Protein AF-A0ABD1FAG0-F1 (afdb_monomer)

pLDDT: mean 89.97, std 13.42, range [35.91, 98.75]

Organism: Hypothenemus hampei (NCBI:txid57062)

Nearest PDB structures (foldseek):
  5hpl-assembly2_B  TM=6.079E-01  e=1.049E-04  Saccharomyces cerevisiae
  9eqh-assembly1_A  TM=5.923E-01  e=1.475E-04  Homo sapiens
  8ei5-assembly3_C  TM=6.014E-01  e=2.072E-04  Homo sapiens
  5tjq-assembly1_A  TM=6.002E-01  e=7.699E-04  Homo sapiens
  8p82-assembly1_B  TM=5.718E-01  e=1.171E-02  Homo sapiens

Radius of gyration: 25.27 Å; Cα contacts (8 Å, |Δi|>4): 262; chains: 1; bounding box: 63×49×71 Å

Secondary structure (DSSP, 8-state):
--------SSHHHHHHHHHHHHHHHTSTTEEEETTEEEE---HHHHHTTHHHHHHHHHHHHHHTT------B-HHHHHHHHHTTTT----GGG---HHHHHHHHHHHH--SHHHHHHHHHH-HHHHHTT------GGGHHHHHHHHHHIIIIITTHHHHHHHHHHHTGGGHHHHHHHSHHHHHHHHB----PPPHHHHHHT----PPPTT-THHHHHHHHHHHHHHHHHHHHHT-------

Sequence (241 aa):
MLSEGAVDSGGPTREMFTLLLKYLSNSMMFEGSNESKNITLYNEHLESRNYYEAGRIIALSLIHGGPSPQFFSKTLFNFLVNGVRGTKPHINEIVNPEIRNELDKIANTRNLAELQSIVTNSTFMAIARYTNVKNFEKKEAILEGAIKYYMIHRTMRALEQFREGLNIFQLVDKMKVFKEEFRQLMCYTNCKFTASQIYSMFKIKFSETGNNKRNVESKILSFWKDYLLDCEGNYTSNIRN

InterPro domains:
  IPR000569 HECT domain [PF00632] (26-204)
  IPR000569 HECT domain [PS50237] (1-106)
  IPR035983 HECT, E3 ligase catalytic domain [SSF56204] (3-207)

Foldseek 3Di:
DDDPPDPCPPVVVQVVLVVVLVCLLPDPQWDDDQQEIAGDDDPVCLVVLVLLVNLQSQQVCVVSVHAHNNRHHPQLLQCLQVNLVRGFDDLVRDPDVVLSVLLVQLVPDDDDVSNQVSLVPDPLNVVLVNHDDDDNVCSVVSSRSSRSCRRDVVCPSSSVSNSNSNCVVHNSVVCNVVVVVVCPRHGNDPDQDALVNVVVVDDDDADDPPDPVRVVSVVVVVVSSVVRNCVSVVDPPPPDD

Mean predicted aligned error: 8.55 Å

Solvent-accessible surface area (backbone atoms only — not comparable to full-atom values): 13726 Å² total; per-residue (Å²): 139,86,77,76,89,66,82,78,83,56,60,65,62,30,50,51,37,46,52,50,49,55,48,53,69,72,30,84,60,36,47,60,56,85,52,36,22,37,68,40,74,53,68,72,43,53,76,68,41,43,38,21,51,52,19,31,53,54,38,50,19,53,75,72,71,26,59,62,74,33,23,36,18,70,51,47,52,31,33,70,54,50,32,75,86,60,37,79,70,59,70,91,71,52,74,54,63,66,63,37,52,54,51,50,49,59,70,70,51,88,51,50,69,60,45,36,50,55,35,73,74,29,67,66,34,50,74,73,66,48,69,87,72,85,56,57,87,46,49,62,61,51,50,56,49,50,48,41,36,67,65,42,62,73,21,38,71,38,54,50,37,19,49,58,23,26,31,54,94,48,40,44,61,50,36,54,73,44,45,68,65,46,43,59,43,34,21,48,62,96,75,75,73,48,37,68,61,59,55,68,74,57,86,85,82,77,67,64,92,88,46,79,63,41,63,54,51,54,51,52,51,49,53,51,51,51,52,34,44,32,67,56,66,73,52,82,70,78,84,75,130

Structure (mmCIF, N/CA/C/O backbone):
data_AF-A0ABD1FAG0-F1
#
_entry.id   AF-A0ABD1FAG0-F1
#
loop_
_atom_site.group_PDB
_atom_site.id
_atom_site.type_symbol
_atom_site.label_atom_id
_atom_site.label_alt_id
_atom_site.label_comp_id
_atom_site.label_asym_id
_atom_site.label_entity_id
_atom_site.label_seq_id
_atom_site.pdbx_PDB_ins_code
_atom_site.Cartn_x
_atom_site.Cartn_y
_atom_site.Cartn_z
_atom_site.occupancy
_atom_site.B_iso_or_equiv
_atom_site.auth_seq_id
_atom_site.auth_comp_id
_atom_site.auth_asym_id
_atom_site.auth_atom_id
_atom_site.pdbx_PDB_model_num
ATOM 1 N N . MET A 1 1 ? -0.286 -21.367 30.949 1.00 37.72 1 MET A N 1
ATOM 2 C CA . MET A 1 1 ? -1.716 -21.002 30.997 1.00 37.72 1 MET A CA 1
ATOM 3 C C . MET A 1 1 ? -1.814 -19.602 31.569 1.00 37.72 1 MET A C 1
ATOM 5 O O . MET A 1 1 ? -1.460 -19.430 32.724 1.00 37.72 1 MET A O 1
ATOM 9 N N . LEU A 1 2 ? -2.246 -18.622 30.781 1.00 42.97 2 LEU A N 1
ATOM 10 C CA . LEU A 1 2 ? -2.721 -17.336 31.294 1.00 42.97 2 LEU A CA 1
ATOM 11 C C . LEU A 1 2 ? -4.044 -17.069 30.581 1.00 42.97 2 LEU A C 1
ATOM 13 O O . LEU A 1 2 ? -4.078 -16.538 29.479 1.00 42.97 2 LEU A O 1
ATOM 17 N N . SER A 1 3 ? -5.112 -17.588 31.178 1.00 44.81 3 SER A N 1
ATOM 18 C CA . SER A 1 3 ? -6.483 -17.247 30.823 1.00 44.81 3 SER A CA 1
ATOM 19 C C . SER A 1 3 ? -6.899 -16.172 31.813 1.00 44.81 3 SER A C 1
ATOM 21 O O . SER A 1 3 ? -7.234 -16.496 32.952 1.00 44.81 3 SER A O 1
ATOM 23 N N . GLU A 1 4 ? -6.844 -14.903 31.418 1.00 58.00 4 GLU A N 1
ATOM 24 C CA . GLU A 1 4 ? -7.615 -13.896 32.139 1.00 58.00 4 GLU A CA 1
ATOM 25 C C . GLU A 1 4 ? -9.089 -14.232 31.919 1.00 58.00 4 GLU A C 1
ATOM 27 O O . GLU A 1 4 ? -9.574 -14.269 30.790 1.00 58.00 4 GLU A O 1
ATOM 32 N N . GLY A 1 5 ? -9.789 -14.567 33.001 1.00 51.28 5 GLY A N 1
ATOM 33 C CA . GLY A 1 5 ? -11.224 -14.840 33.008 1.00 51.28 5 GLY A CA 1
ATOM 34 C C . GLY A 1 5 ? -12.046 -13.567 32.809 1.00 51.28 5 GLY A C 1
ATOM 35 O O . GLY A 1 5 ? -12.905 -13.260 33.629 1.00 51.28 5 GLY A O 1
ATOM 36 N N . ALA A 1 6 ? -11.762 -12.806 31.754 1.00 51.81 6 ALA A N 1
ATOM 37 C CA . ALA A 1 6 ? -12.575 -11.682 31.332 1.00 51.81 6 ALA A CA 1
ATOM 38 C C . ALA A 1 6 ? -13.634 -12.198 30.352 1.00 51.81 6 ALA A C 1
ATOM 40 O O . ALA A 1 6 ? -13.317 -12.701 29.276 1.00 51.81 6 ALA A O 1
ATOM 41 N N . VAL A 1 7 ? -14.909 -12.080 30.728 1.00 50.97 7 VAL A N 1
ATOM 42 C CA . VAL A 1 7 ? -16.022 -12.231 29.785 1.00 50.97 7 VAL A CA 1
ATOM 43 C C . VAL A 1 7 ? -15.862 -11.132 28.736 1.00 50.97 7 VAL A C 1
ATOM 45 O O . VAL A 1 7 ? -16.044 -9.951 29.041 1.00 50.97 7 VAL A O 1
ATOM 48 N N . ASP A 1 8 ? -15.456 -11.508 27.523 1.00 55.19 8 ASP A N 1
ATOM 49 C CA . ASP A 1 8 ? -15.193 -10.562 26.443 1.00 55.19 8 ASP A CA 1
ATOM 50 C C . ASP A 1 8 ? -16.485 -9.848 26.034 1.00 55.19 8 ASP A C 1
ATOM 52 O O . ASP A 1 8 ? -17.310 -10.359 25.282 1.00 55.19 8 ASP A O 1
ATOM 56 N N . SER A 1 9 ? -16.656 -8.639 26.561 1.00 58.84 9 SER A N 1
ATOM 57 C CA . SER A 1 9 ? -17.722 -7.714 26.169 1.00 58.84 9 SER A CA 1
ATOM 58 C C . SER A 1 9 ? -17.280 -6.801 25.009 1.00 58.84 9 SER A C 1
ATOM 60 O O . SER A 1 9 ? -17.884 -5.755 24.786 1.00 58.84 9 SER A O 1
ATOM 62 N N . GLY A 1 10 ? -16.200 -7.159 24.297 1.00 63.75 10 GLY A N 1
ATOM 63 C CA . GLY A 1 10 ? -15.638 -6.454 23.139 1.00 63.75 10 GLY A CA 1
ATOM 64 C C . GLY A 1 10 ? -14.383 -5.618 23.426 1.00 63.75 10 GLY A C 1
ATOM 65 O O . GLY A 1 10 ? -13.729 -5.163 22.489 1.00 63.75 10 GLY A O 1
ATOM 66 N N . GLY A 1 11 ? -14.020 -5.409 24.696 1.00 78.56 11 GLY A N 1
ATOM 67 C CA . GLY A 1 11 ? -12.843 -4.623 25.098 1.00 78.56 11 GLY A CA 1
ATOM 68 C C . GLY A 1 11 ? -11.510 -5.316 24.774 1.00 78.56 11 GLY A C 1
ATOM 69 O O . GLY A 1 11 ? -10.764 -4.806 23.935 1.00 78.56 11 GLY A O 1
ATOM 70 N N . PRO A 1 12 ? -11.228 -6.493 25.370 1.00 83.44 12 PRO A N 1
ATOM 71 C CA . PRO A 1 12 ? -9.986 -7.237 25.137 1.00 83.44 12 PRO A CA 1
ATOM 72 C C . PRO A 1 12 ? -9.736 -7.574 23.661 1.00 83.44 12 PRO A C 1
ATOM 74 O O . PRO A 1 12 ? -8.629 -7.386 23.155 1.00 83.44 12 PRO A O 1
ATOM 77 N N . THR A 1 13 ? -10.773 -7.999 22.931 1.00 85.94 13 THR A N 1
ATOM 78 C CA . THR A 1 13 ? -10.649 -8.322 21.500 1.00 85.94 13 THR A CA 1
ATOM 79 C C . THR A 1 13 ? -10.291 -7.092 20.665 1.00 85.94 13 THR A C 1
ATOM 81 O O . THR A 1 13 ? -9.427 -7.157 19.786 1.00 85.94 13 THR A O 1
ATOM 84 N N . ARG A 1 14 ? -10.893 -5.933 20.959 1.00 87.62 14 ARG A N 1
ATOM 85 C CA . ARG A 1 14 ? -10.576 -4.676 20.268 1.00 87.62 14 ARG A CA 1
ATOM 86 C C . ARG A 1 14 ? -9.155 -4.197 20.571 1.00 87.62 14 ARG A C 1
ATOM 88 O O . ARG A 1 14 ? -8.477 -3.717 19.659 1.00 87.62 14 ARG A O 1
ATOM 95 N N . GLU A 1 15 ? -8.693 -4.331 21.811 1.00 90.12 15 GLU A N 1
ATOM 96 C CA . GLU A 1 15 ? -7.318 -3.995 22.195 1.00 90.12 15 GLU A CA 1
ATOM 97 C C . GLU A 1 15 ? -6.300 -4.893 21.480 1.00 90.12 15 GLU A C 1
ATOM 99 O O . GLU A 1 15 ? -5.366 -4.384 20.856 1.00 90.12 15 GLU A O 1
ATOM 104 N N . MET A 1 16 ? -6.540 -6.209 21.452 1.00 93.38 16 MET A N 1
ATOM 105 C CA . MET A 1 16 ? -5.709 -7.164 20.715 1.00 93.38 16 MET A CA 1
ATOM 106 C C . MET A 1 16 ? -5.565 -6.763 19.240 1.00 93.38 16 MET A C 1
ATOM 108 O O . MET A 1 16 ? -4.446 -6.647 18.738 1.00 93.38 16 MET A O 1
ATOM 112 N N . PHE A 1 17 ? -6.673 -6.498 18.538 1.00 96.12 17 PHE A N 1
ATOM 113 C CA . PHE A 1 17 ? -6.609 -6.073 17.137 1.00 96.12 17 PHE A CA 1
ATOM 114 C C . PHE A 1 17 ? -5.920 -4.717 16.959 1.00 96.12 17 PHE A C 1
ATOM 116 O O . PHE A 1 17 ? -5.193 -4.529 15.986 1.00 96.12 17 PHE A O 1
ATOM 123 N N . THR A 1 18 ? -6.081 -3.790 17.904 1.00 94.06 18 THR A N 1
ATOM 124 C CA . THR A 1 18 ? -5.371 -2.500 17.880 1.00 94.06 18 THR A CA 1
ATOM 125 C C . THR A 1 18 ? -3.858 -2.706 17.910 1.00 94.06 18 THR A C 1
ATOM 127 O O . THR A 1 18 ? -3.134 -2.125 17.097 1.00 94.06 18 THR A O 1
ATOM 130 N N . LEU A 1 19 ? -3.375 -3.577 18.798 1.00 96.25 19 LEU A N 1
ATOM 131 C CA . LEU A 1 19 ? -1.956 -3.914 18.895 1.00 96.25 19 LEU A CA 1
ATOM 132 C C . LEU A 1 19 ? -1.461 -4.658 17.650 1.00 96.25 19 LEU A C 1
ATOM 134 O O . LEU A 1 19 ? -0.402 -4.316 17.123 1.00 96.25 19 LEU A O 1
ATOM 138 N N . LEU A 1 20 ? -2.238 -5.615 17.135 1.00 96.69 20 LEU A N 1
ATOM 139 C CA . LEU A 1 20 ? -1.891 -6.361 15.924 1.00 96.69 20 LEU A CA 1
ATOM 140 C C . LEU A 1 20 ? -1.792 -5.451 14.695 1.00 96.69 20 LEU A C 1
ATOM 142 O O . LEU A 1 20 ? -0.816 -5.537 13.955 1.00 96.69 20 LEU A O 1
ATOM 146 N N . LEU A 1 21 ? -2.749 -4.543 14.481 1.00 96.81 21 LEU A N 1
ATOM 147 C CA . LEU A 1 21 ? -2.693 -3.614 13.349 1.00 96.81 21 LEU A CA 1
ATOM 148 C C . LEU A 1 21 ? -1.530 -2.627 13.471 1.00 96.81 21 LEU A C 1
ATOM 150 O O . LEU A 1 21 ? -0.886 -2.323 12.466 1.00 96.81 21 LEU A O 1
ATOM 154 N N . LYS A 1 22 ? -1.212 -2.176 14.691 1.00 95.94 22 LYS A N 1
ATOM 155 C CA . LYS A 1 22 ? -0.018 -1.363 14.951 1.00 95.94 22 LYS A CA 1
ATOM 156 C C . LYS A 1 22 ? 1.270 -2.143 14.679 1.00 95.94 22 LYS A C 1
ATOM 158 O O . LYS A 1 22 ? 2.214 -1.577 14.137 1.00 95.94 22 LYS A O 1
ATOM 163 N N . TYR A 1 23 ? 1.327 -3.422 15.036 1.00 96.75 23 TYR A N 1
ATOM 164 C CA . TYR A 1 23 ? 2.469 -4.275 14.715 1.00 96.75 23 TYR A CA 1
ATOM 165 C C . TYR A 1 23 ? 2.614 -4.452 13.197 1.00 96.75 23 TYR A C 1
ATOM 167 O O . TYR A 1 23 ? 3.688 -4.208 12.651 1.00 96.75 23 TYR A O 1
ATOM 175 N N . LEU A 1 24 ? 1.523 -4.790 12.501 1.00 97.19 24 LEU A N 1
ATOM 176 C CA . LEU A 1 24 ? 1.522 -4.977 11.050 1.00 97.19 24 LEU A CA 1
ATOM 177 C C . LEU A 1 24 ? 1.962 -3.711 10.309 1.00 97.19 24 LEU A C 1
ATOM 179 O O . LEU A 1 24 ? 2.820 -3.801 9.433 1.00 97.19 24 LEU A O 1
ATOM 183 N N . SER A 1 25 ? 1.441 -2.537 10.679 1.00 96.31 25 SER A N 1
ATOM 184 C CA . SER A 1 25 ? 1.771 -1.271 10.006 1.00 96.31 25 SER A CA 1
ATOM 185 C C . SER A 1 25 ? 3.244 -0.864 10.140 1.00 96.31 25 SER A C 1
ATOM 187 O O . SER A 1 25 ? 3.756 -0.135 9.287 1.00 96.31 25 SER A O 1
ATOM 189 N N . ASN A 1 26 ? 3.928 -1.352 11.179 1.00 96.38 26 ASN A N 1
ATOM 190 C CA . ASN A 1 26 ? 5.353 -1.123 11.431 1.00 96.38 26 ASN A CA 1
ATOM 191 C C . ASN A 1 26 ? 6.244 -2.308 11.018 1.00 96.38 26 ASN A C 1
ATOM 193 O O . ASN A 1 26 ? 7.458 -2.252 11.203 1.00 96.38 26 ASN A O 1
ATOM 197 N N . SER A 1 27 ? 5.663 -3.383 10.483 1.00 96.56 27 SER A N 1
ATOM 198 C CA . SER A 1 27 ? 6.415 -4.552 10.026 1.00 96.56 27 SER A CA 1
ATOM 199 C C . SER A 1 27 ? 7.107 -4.299 8.684 1.00 96.56 27 SER A C 1
ATOM 201 O O . SER A 1 27 ? 6.695 -3.442 7.903 1.00 96.56 27 SER A O 1
ATOM 203 N N . MET A 1 28 ? 8.109 -5.124 8.367 1.00 96.00 28 MET A N 1
ATOM 204 C CA . MET A 1 28 ? 8.824 -5.066 7.086 1.00 96.00 28 MET A CA 1
ATOM 205 C C . MET A 1 28 ? 7.927 -5.371 5.876 1.00 96.00 28 MET A C 1
ATOM 207 O O . MET A 1 28 ? 8.280 -5.014 4.758 1.00 96.00 28 MET A O 1
ATOM 211 N N . MET A 1 29 ? 6.750 -5.981 6.069 1.00 97.69 29 MET A N 1
ATOM 212 C CA . MET A 1 29 ? 5.801 -6.295 4.987 1.00 97.69 29 MET A CA 1
ATOM 213 C C . MET A 1 29 ? 5.194 -5.052 4.317 1.00 97.69 29 MET A C 1
ATOM 215 O O . MET A 1 29 ? 4.611 -5.171 3.236 1.00 97.69 29 MET A O 1
ATOM 219 N N . PHE A 1 30 ? 5.319 -3.877 4.942 1.00 97.50 30 PHE A N 1
ATOM 220 C CA . PHE A 1 30 ? 4.764 -2.623 4.448 1.00 97.50 30 PHE A CA 1
ATOM 221 C C . PHE A 1 30 ? 5.826 -1.517 4.388 1.00 97.50 30 PHE A C 1
ATOM 223 O O . PHE A 1 30 ? 6.593 -1.325 5.327 1.00 97.50 30 PHE A O 1
ATOM 230 N N . GLU A 1 31 ? 5.825 -0.729 3.312 1.00 96.00 31 GLU A N 1
ATOM 231 C CA . GLU A 1 31 ? 6.670 0.466 3.158 1.00 96.00 31 GLU A CA 1
ATOM 232 C C . GLU A 1 31 ? 5.831 1.701 2.841 1.00 96.00 31 GLU A C 1
ATOM 234 O O . GLU A 1 31 ? 4.790 1.606 2.196 1.00 96.00 31 GLU A O 1
ATOM 239 N N . GLY A 1 32 ? 6.301 2.871 3.269 1.00 95.69 32 GLY A N 1
ATOM 240 C CA . GLY A 1 32 ? 5.635 4.155 3.054 1.00 95.69 32 GLY A CA 1
ATOM 241 C C . GLY A 1 32 ? 5.429 4.921 4.354 1.00 95.69 32 GLY A C 1
ATOM 242 O O . GLY A 1 32 ? 5.803 4.455 5.438 1.00 95.69 32 GLY A O 1
ATOM 243 N N . SER A 1 33 ? 4.829 6.107 4.244 1.00 94.75 33 SER A N 1
ATOM 244 C CA . SER A 1 33 ? 4.494 6.928 5.409 1.00 94.75 33 SER A CA 1
ATOM 245 C C . SER A 1 33 ? 3.453 6.231 6.289 1.00 94.75 33 SER A C 1
ATOM 247 O O . SER A 1 33 ? 2.792 5.286 5.864 1.00 94.75 33 SER A O 1
ATOM 249 N N . ASN A 1 34 ? 3.265 6.707 7.520 1.00 92.38 34 ASN A N 1
ATOM 250 C CA . ASN A 1 34 ? 2.262 6.145 8.435 1.00 92.38 34 ASN A CA 1
ATOM 251 C C . ASN A 1 34 ? 0.826 6.213 7.888 1.00 92.38 34 ASN A C 1
ATOM 253 O O . ASN A 1 34 ? -0.022 5.435 8.305 1.00 92.38 34 ASN A O 1
ATOM 257 N N . GLU A 1 35 ? 0.582 7.106 6.933 1.00 94.19 35 GLU A N 1
ATOM 258 C CA . GLU A 1 35 ? -0.730 7.380 6.345 1.00 94.19 35 GLU A CA 1
ATOM 259 C C . GLU A 1 35 ? -0.918 6.716 4.970 1.00 94.19 35 GLU A C 1
ATOM 261 O O . GLU A 1 35 ? -2.016 6.699 4.417 1.00 94.19 35 GLU A O 1
ATOM 266 N N . SER A 1 36 ? 0.154 6.192 4.369 1.00 95.94 36 SER A N 1
ATOM 267 C CA . SER A 1 36 ? 0.110 5.649 3.014 1.00 95.94 36 SER A CA 1
ATOM 268 C C . SER A 1 36 ? 1.211 4.616 2.806 1.00 95.94 36 SER A C 1
ATOM 270 O O . SER A 1 36 ? 2.324 4.951 2.390 1.00 95.94 36 SER A O 1
ATOM 272 N N . LYS A 1 37 ? 0.871 3.347 3.044 1.00 97.69 37 LYS A N 1
ATOM 273 C CA . LYS A 1 37 ? 1.767 2.202 2.883 1.00 97.69 37 LYS A CA 1
ATOM 274 C C . LYS A 1 37 ? 1.353 1.269 1.750 1.00 97.69 37 LYS A C 1
ATOM 276 O O . LYS A 1 37 ? 0.169 1.006 1.529 1.00 97.69 37 LYS A O 1
ATOM 281 N N . ASN A 1 38 ? 2.355 0.741 1.061 1.00 97.56 38 ASN A N 1
ATOM 282 C CA . ASN A 1 38 ? 2.256 -0.317 0.064 1.00 97.56 38 ASN A CA 1
ATOM 283 C C . ASN A 1 38 ? 2.867 -1.614 0.608 1.00 97.56 38 ASN A C 1
ATOM 285 O O . ASN A 1 38 ? 3.646 -1.585 1.558 1.00 97.56 38 ASN A O 1
ATOM 289 N N . ILE A 1 39 ? 2.525 -2.744 -0.010 1.00 97.69 39 ILE A N 1
ATOM 290 C CA . ILE A 1 39 ? 3.167 -4.030 0.279 1.00 97.69 39 ILE A CA 1
ATOM 291 C C . ILE A 1 39 ? 4.556 -4.069 -0.356 1.00 97.69 39 ILE A C 1
ATOM 293 O O . ILE A 1 39 ? 4.721 -3.743 -1.532 1.00 97.69 39 ILE A O 1
ATOM 297 N N . THR A 1 40 ? 5.535 -4.511 0.424 1.00 96.12 40 THR A N 1
ATOM 298 C CA . THR A 1 40 ? 6.898 -4.818 -0.022 1.00 96.12 40 THR A CA 1
ATOM 299 C C . THR A 1 40 ? 7.044 -6.305 -0.315 1.00 96.12 40 THR A C 1
ATOM 301 O O . THR A 1 40 ? 6.182 -7.109 0.034 1.00 96.12 40 THR A O 1
ATOM 304 N N . LEU A 1 41 ? 8.168 -6.695 -0.916 1.00 96.00 41 LEU A N 1
ATOM 305 C CA . LEU A 1 41 ? 8.550 -8.098 -1.032 1.00 96.00 41 LEU A CA 1
ATOM 306 C C . LEU A 1 41 ? 9.729 -8.404 -0.103 1.00 96.00 41 LEU A C 1
ATOM 308 O O . LEU A 1 41 ? 10.839 -7.938 -0.344 1.00 96.00 41 LEU A O 1
ATOM 312 N N . TYR A 1 42 ? 9.482 -9.248 0.895 1.00 96.12 42 TYR A N 1
ATOM 313 C CA . TYR A 1 42 ? 10.488 -9.887 1.734 1.00 96.12 42 TYR A CA 1
ATOM 314 C C . TYR A 1 42 ? 10.306 -11.400 1.642 1.00 96.12 42 TYR A C 1
ATOM 316 O O . TYR A 1 42 ? 9.246 -11.926 1.983 1.00 96.12 42 TYR A O 1
ATOM 324 N N . ASN A 1 43 ? 11.344 -12.099 1.181 1.00 95.69 43 ASN A N 1
ATOM 325 C CA . ASN A 1 43 ? 11.262 -13.534 0.901 1.00 95.69 43 ASN A CA 1
ATOM 326 C C . ASN A 1 43 ? 10.926 -14.355 2.152 1.00 95.69 43 ASN A C 1
ATOM 328 O O . ASN A 1 43 ? 10.076 -15.232 2.082 1.00 95.69 43 ASN A O 1
ATOM 332 N N . GLU A 1 44 ? 11.508 -14.028 3.308 1.00 97.19 44 GLU A N 1
ATOM 333 C CA . GLU A 1 44 ? 11.219 -14.723 4.570 1.00 97.19 44 GLU A CA 1
ATOM 334 C C . GLU A 1 44 ? 9.726 -14.663 4.942 1.00 97.19 44 GLU A C 1
ATOM 336 O O . GLU A 1 44 ? 9.116 -15.676 5.296 1.00 97.19 44 GLU A O 1
ATOM 341 N N . HIS A 1 45 ? 9.105 -13.486 4.794 1.00 97.81 45 HIS A N 1
ATOM 342 C CA . HIS A 1 45 ? 7.673 -13.311 5.029 1.00 97.81 45 HIS A CA 1
ATOM 343 C C . HIS A 1 45 ? 6.817 -14.011 3.967 1.00 97.81 45 HIS A C 1
ATOM 345 O O . HIS A 1 45 ? 5.748 -14.520 4.302 1.00 97.81 45 HIS A O 1
ATOM 351 N N . LEU A 1 46 ? 7.277 -14.067 2.713 1.00 97.69 46 LEU A N 1
ATOM 352 C CA . LEU A 1 46 ? 6.570 -14.756 1.635 1.00 97.69 46 LEU A CA 1
ATOM 353 C C . LEU A 1 46 ? 6.525 -16.274 1.863 1.00 97.69 46 LEU A C 1
ATOM 355 O O . LEU A 1 46 ? 5.445 -16.865 1.784 1.00 97.69 46 LEU A O 1
ATOM 359 N N . GLU A 1 47 ? 7.675 -16.879 2.173 1.00 97.62 47 GLU A N 1
ATOM 360 C CA . GLU A 1 47 ? 7.806 -18.321 2.430 1.00 97.62 47 GLU A CA 1
ATOM 361 C C . GLU A 1 47 ? 7.019 -18.742 3.675 1.00 97.62 47 GLU A C 1
ATOM 363 O O . GLU A 1 47 ? 6.299 -19.737 3.660 1.00 97.62 47 GLU A O 1
ATOM 368 N N . SER A 1 48 ? 7.055 -17.920 4.727 1.00 97.81 48 SER A N 1
ATOM 369 C CA . SER A 1 48 ? 6.314 -18.176 5.971 1.00 97.81 48 SER A CA 1
ATOM 370 C C . SER A 1 48 ? 4.813 -17.867 5.874 1.00 97.81 48 SER A C 1
ATOM 372 O O . SER A 1 48 ? 4.103 -17.938 6.872 1.00 97.81 48 SER A O 1
ATOM 374 N N . ARG A 1 49 ? 4.313 -17.479 4.693 1.00 98.12 49 ARG A N 1
ATOM 375 C CA . ARG A 1 49 ? 2.930 -17.028 4.462 1.00 98.12 49 ARG A CA 1
ATOM 376 C C . ARG A 1 49 ? 2.469 -15.868 5.356 1.00 98.12 49 ARG A C 1
ATOM 378 O O . ARG A 1 49 ? 1.273 -15.686 5.585 1.00 98.12 49 ARG A O 1
ATOM 385 N N . ASN A 1 50 ? 3.390 -15.022 5.804 1.00 98.50 50 ASN A N 1
ATOM 386 C CA . ASN A 1 50 ? 3.080 -13.910 6.700 1.00 98.50 50 ASN A CA 1
ATOM 387 C C . ASN A 1 50 ? 2.184 -12.849 6.041 1.00 98.50 50 ASN A C 1
ATOM 389 O O . ASN A 1 50 ? 1.368 -12.239 6.728 1.00 98.50 50 ASN A O 1
ATOM 393 N N . TYR A 1 51 ? 2.251 -12.664 4.715 1.00 98.75 51 TYR A N 1
ATOM 394 C CA . TYR A 1 51 ? 1.328 -11.754 4.026 1.00 98.75 51 TYR A CA 1
ATOM 395 C C . TYR A 1 51 ? -0.117 -12.262 4.085 1.00 98.75 51 TYR A C 1
ATOM 397 O O . TYR A 1 51 ? -1.041 -11.470 4.260 1.00 98.75 51 TYR A O 1
ATOM 405 N N . TYR A 1 52 ? -0.317 -13.580 3.998 1.00 98.75 52 TYR A N 1
ATOM 406 C CA . TYR A 1 52 ? -1.636 -14.199 4.131 1.00 98.75 52 TYR A CA 1
ATOM 407 C C . TYR A 1 52 ? -2.184 -13.972 5.540 1.00 98.75 52 TYR A C 1
ATOM 409 O O . TYR A 1 52 ? -3.312 -13.508 5.694 1.00 98.75 52 TYR A O 1
ATOM 417 N N . GLU A 1 53 ? -1.367 -14.190 6.570 1.00 98.56 53 GLU A N 1
ATOM 418 C CA . GLU A 1 53 ? -1.780 -13.919 7.950 1.00 98.56 53 GLU A CA 1
ATOM 419 C C . GLU A 1 53 ? -2.054 -12.430 8.201 1.00 98.56 53 GLU A C 1
ATOM 421 O O . GLU A 1 53 ? -3.051 -12.092 8.836 1.00 98.56 53 GLU A O 1
ATOM 426 N N . ALA A 1 54 ? -1.261 -11.521 7.626 1.00 98.50 54 ALA A N 1
ATOM 427 C CA . ALA A 1 54 ? -1.529 -10.086 7.702 1.00 98.50 54 ALA A CA 1
ATOM 428 C C . ALA A 1 54 ? -2.895 -9.723 7.093 1.00 98.50 54 ALA A C 1
ATOM 430 O O . ALA A 1 54 ? -3.671 -8.989 7.708 1.00 98.50 54 ALA A O 1
ATOM 431 N N . GLY A 1 55 ? -3.217 -10.271 5.915 1.00 98.50 55 GLY A N 1
ATOM 432 C CA . GLY A 1 55 ? -4.528 -10.098 5.288 1.00 98.50 55 GLY A CA 1
ATOM 433 C C . GLY A 1 55 ? -5.661 -10.641 6.164 1.00 98.50 55 GLY A C 1
ATOM 434 O O . GLY A 1 55 ? -6.662 -9.953 6.378 1.00 98.50 55 GLY A O 1
ATOM 435 N N . ARG A 1 56 ? -5.477 -11.836 6.741 1.00 98.44 56 ARG A N 1
ATOM 436 C CA . ARG A 1 56 ? -6.460 -12.472 7.631 1.00 98.44 56 ARG A CA 1
ATOM 437 C C . ARG A 1 56 ? -6.714 -11.676 8.897 1.00 98.44 56 ARG A C 1
ATOM 439 O O . ARG A 1 56 ? -7.870 -11.487 9.258 1.00 98.44 56 ARG A O 1
ATOM 446 N N . ILE A 1 57 ? -5.662 -11.202 9.560 1.00 98.19 57 ILE A N 1
ATOM 447 C CA . ILE A 1 57 ? -5.767 -10.388 10.778 1.00 98.19 57 ILE A CA 1
ATOM 448 C C . ILE A 1 57 ? -6.577 -9.121 10.496 1.00 98.19 57 ILE A C 1
ATOM 450 O O . ILE A 1 57 ? -7.476 -8.784 11.266 1.00 98.19 57 ILE A O 1
ATOM 454 N N . ILE A 1 58 ? -6.304 -8.445 9.375 1.00 98.19 58 ILE A N 1
ATOM 455 C CA . ILE A 1 58 ? -7.039 -7.238 8.975 1.00 98.19 58 ILE A CA 1
ATOM 456 C C . ILE A 1 58 ? -8.513 -7.562 8.722 1.00 98.19 58 ILE A C 1
ATOM 458 O O . ILE A 1 58 ? -9.389 -6.848 9.208 1.00 98.19 58 ILE A O 1
ATOM 462 N N . ALA A 1 59 ? -8.803 -8.652 8.013 1.00 98.00 59 ALA A N 1
ATOM 463 C CA . ALA A 1 59 ? -10.176 -9.059 7.753 1.00 98.00 59 ALA A CA 1
ATOM 464 C C . ALA A 1 59 ? -10.937 -9.450 9.033 1.00 98.00 59 ALA A C 1
ATOM 466 O O . ALA A 1 59 ? -12.074 -9.016 9.220 1.00 98.00 59 ALA A O 1
ATOM 467 N N . LEU A 1 60 ? -10.308 -10.207 9.938 1.00 97.31 60 LEU A N 1
ATOM 468 C CA . LEU A 1 60 ? -10.883 -10.565 11.237 1.00 97.31 60 LEU A CA 1
ATOM 469 C C . LEU A 1 60 ? -11.162 -9.323 12.083 1.00 97.31 60 LEU A C 1
ATOM 471 O O . LEU A 1 60 ? -12.256 -9.212 12.632 1.00 97.31 60 LEU A O 1
ATOM 475 N N . SER A 1 61 ? -10.226 -8.369 12.126 1.00 96.75 61 SER A N 1
ATOM 476 C CA . SER A 1 61 ? -10.428 -7.102 12.835 1.00 96.75 61 SER A CA 1
ATOM 477 C C . SER A 1 61 ? -11.705 -6.411 12.362 1.00 96.75 61 SER A C 1
ATOM 479 O O . SER A 1 61 ? -12.554 -6.053 13.171 1.00 96.75 61 SER A O 1
ATOM 481 N N . LEU A 1 62 ? -11.906 -6.301 11.047 1.00 95.00 62 LEU A N 1
ATOM 482 C CA . LEU A 1 62 ? -13.087 -5.642 10.489 1.00 95.00 62 LEU A CA 1
ATOM 483 C C . LEU A 1 62 ? -14.391 -6.396 10.768 1.00 95.00 62 LEU A C 1
ATOM 485 O O . LEU A 1 62 ? -15.401 -5.777 11.094 1.00 95.00 62 LEU A O 1
ATOM 489 N N . ILE A 1 63 ? -14.378 -7.723 10.657 1.00 92.69 63 ILE A N 1
ATOM 490 C CA . ILE A 1 63 ? -15.572 -8.559 10.854 1.00 92.69 63 ILE A CA 1
ATOM 491 C C . ILE A 1 63 ? -16.023 -8.557 12.315 1.00 92.69 63 ILE A C 1
ATOM 493 O O . ILE A 1 63 ? -17.223 -8.554 12.586 1.00 92.69 63 ILE A O 1
ATOM 497 N N . HIS A 1 64 ? -15.076 -8.515 13.250 1.00 90.62 64 HIS A N 1
ATOM 498 C CA . HIS A 1 64 ? -15.355 -8.498 14.684 1.00 90.62 64 HIS A CA 1
ATOM 499 C C . HIS A 1 64 ? -15.539 -7.083 15.262 1.00 90.62 64 HIS A C 1
ATOM 501 O O . HIS A 1 64 ? -15.603 -6.928 16.479 1.00 90.62 64 HIS A O 1
ATOM 507 N N . GLY A 1 65 ? -15.636 -6.040 14.426 1.00 88.44 65 GLY A N 1
ATOM 508 C CA . GLY A 1 65 ? -15.834 -4.658 14.892 1.00 88.44 65 GLY A CA 1
ATOM 509 C C . GLY A 1 65 ? -14.607 -4.040 15.579 1.00 88.44 65 GLY A C 1
ATOM 510 O O . GLY A 1 65 ? -14.720 -3.063 16.329 1.00 88.44 65 GLY A O 1
ATOM 511 N N . GLY A 1 66 ? -13.429 -4.613 15.336 1.00 91.69 66 GLY A N 1
ATOM 512 C CA . GLY A 1 66 ? -12.136 -4.055 15.698 1.00 91.69 66 GLY A CA 1
ATOM 513 C C . GLY A 1 66 ? -11.768 -2.816 14.868 1.00 91.69 66 GLY A C 1
ATOM 514 O O . GLY A 1 66 ? -12.543 -2.347 14.028 1.00 91.69 66 GLY A O 1
ATOM 515 N N . PRO A 1 67 ? -10.582 -2.236 15.110 1.00 92.44 67 PRO A N 1
ATOM 516 C CA . PRO A 1 67 ? -10.092 -1.106 14.333 1.00 92.44 67 PRO A CA 1
ATOM 517 C C . PRO A 1 67 ? -9.864 -1.472 12.862 1.00 92.44 67 PRO A C 1
ATOM 519 O O . PRO A 1 67 ? -9.556 -2.609 12.505 1.00 92.44 67 PRO A O 1
ATOM 522 N N . SER A 1 68 ? -9.973 -0.474 11.998 1.00 93.56 68 SER A N 1
ATOM 523 C CA . SER A 1 68 ? -9.574 -0.567 10.597 1.00 93.56 68 SER A CA 1
ATOM 524 C C . SER A 1 68 ? -8.102 -0.187 10.411 1.00 93.56 68 SER A C 1
ATOM 526 O O . SER A 1 68 ? -7.586 0.583 11.221 1.00 93.56 68 SER A O 1
ATOM 528 N N . PRO A 1 69 ? -7.416 -0.650 9.348 1.00 94.75 69 PRO A N 1
ATOM 529 C CA . PRO A 1 69 ? -5.985 -0.400 9.194 1.00 94.75 69 PRO A CA 1
ATOM 530 C C . PRO A 1 69 ? -5.634 1.087 9.057 1.00 94.75 69 PRO A C 1
ATOM 532 O O . PRO A 1 69 ? -4.646 1.499 9.643 1.00 94.75 69 PRO A O 1
ATOM 535 N N . GLN A 1 70 ? -6.421 1.917 8.358 1.00 95.12 70 GLN A N 1
ATOM 536 C CA . GLN A 1 70 ? -6.179 3.375 8.236 1.00 95.12 70 GLN A CA 1
ATOM 537 C C . GLN A 1 70 ? -4.770 3.767 7.730 1.00 95.12 70 GLN A C 1
ATOM 539 O O . GLN A 1 70 ? -4.356 4.909 7.895 1.00 95.12 70 GLN A O 1
ATOM 544 N N . PHE A 1 71 ? -4.016 2.854 7.109 1.00 96.25 71 PHE A N 1
ATOM 545 C CA . PHE A 1 71 ? -2.650 3.114 6.629 1.00 96.25 71 PHE A CA 1
ATOM 546 C C . PHE A 1 71 ? -2.417 2.670 5.183 1.00 96.25 71 PHE A C 1
ATOM 548 O O . PHE A 1 71 ? -1.316 2.849 4.666 1.00 96.25 71 PHE A O 1
ATOM 555 N N . PHE A 1 72 ? -3.400 2.068 4.503 1.00 97.88 72 PHE A N 1
ATOM 556 C CA . PHE A 1 72 ? -3.199 1.635 3.117 1.00 97.88 72 PHE A CA 1
ATOM 557 C C . PHE A 1 72 ? -3.031 2.837 2.190 1.00 97.88 72 PHE A C 1
ATOM 559 O O . PHE A 1 72 ? -3.808 3.791 2.240 1.00 97.88 72 PHE A O 1
ATOM 566 N N . SER A 1 73 ? -2.066 2.752 1.276 1.00 97.00 73 SER A N 1
ATOM 567 C CA . SER A 1 73 ? -1.992 3.676 0.151 1.00 97.00 73 SER A CA 1
ATOM 568 C C . SER A 1 73 ? -3.213 3.507 -0.763 1.00 97.00 73 SER A C 1
ATOM 570 O O . SER A 1 73 ? -3.844 2.443 -0.839 1.00 97.00 73 SER A O 1
ATOM 572 N N . LYS A 1 74 ? -3.509 4.552 -1.539 1.00 95.62 74 LYS A N 1
ATOM 573 C CA . LYS A 1 74 ? -4.535 4.479 -2.590 1.00 95.62 74 LYS A CA 1
ATOM 574 C C . LYS A 1 74 ? -4.162 3.439 -3.652 1.00 95.62 74 LYS A C 1
ATOM 576 O O . LYS A 1 74 ? -5.046 2.766 -4.172 1.00 95.62 74 LYS A O 1
ATOM 581 N N . THR A 1 75 ? -2.873 3.279 -3.955 1.00 96.75 75 THR A N 1
ATOM 582 C CA . THR A 1 75 ? -2.370 2.295 -4.925 1.00 96.75 75 THR A CA 1
ATOM 583 C C . THR A 1 75 ? -2.628 0.861 -4.478 1.00 96.75 75 THR A C 1
ATOM 585 O O . THR A 1 75 ? -3.164 0.073 -5.262 1.00 96.75 75 THR A O 1
ATOM 588 N N . LEU A 1 76 ? -2.330 0.530 -3.218 1.00 97.94 76 LEU A N 1
ATOM 589 C CA . LEU A 1 76 ? -2.602 -0.787 -2.646 1.00 97.94 76 LEU A CA 1
ATOM 590 C C . LEU A 1 76 ? -4.106 -1.076 -2.656 1.00 97.94 76 LEU A C 1
ATOM 592 O O . LEU A 1 76 ? -4.526 -2.121 -3.150 1.00 97.94 76 LEU A O 1
ATOM 596 N N . PHE A 1 77 ? -4.925 -0.129 -2.190 1.00 97.75 77 PHE A N 1
ATOM 597 C CA . PHE A 1 77 ? -6.379 -0.287 -2.201 1.00 97.75 77 PHE A CA 1
ATOM 598 C C . PHE A 1 77 ? -6.929 -0.509 -3.620 1.00 97.75 77 PHE A C 1
ATOM 600 O O . PHE A 1 77 ? -7.677 -1.459 -3.866 1.00 97.75 77 PHE A O 1
ATOM 607 N N . ASN A 1 78 ? -6.497 0.314 -4.580 1.00 96.88 78 ASN A N 1
ATOM 608 C CA . ASN A 1 78 ? -6.891 0.183 -5.981 1.00 96.88 78 ASN A CA 1
ATOM 609 C C . ASN A 1 78 ? -6.479 -1.171 -6.566 1.00 96.88 78 ASN A C 1
ATOM 611 O O . ASN A 1 78 ? -7.248 -1.747 -7.331 1.00 96.88 78 ASN A O 1
ATOM 615 N N . PHE A 1 79 ? -5.314 -1.707 -6.189 1.00 97.56 79 PHE A N 1
ATOM 616 C CA . PHE A 1 79 ? -4.896 -3.046 -6.603 1.00 97.56 79 PHE A CA 1
ATOM 617 C C . PHE A 1 79 ? -5.816 -4.134 -6.038 1.00 97.56 79 PHE A C 1
ATOM 619 O O . PHE A 1 79 ? -6.245 -5.011 -6.789 1.00 97.56 79 PHE A O 1
ATOM 626 N N . LEU A 1 80 ? -6.155 -4.074 -4.748 1.00 97.50 80 LEU A N 1
ATOM 627 C CA . LEU A 1 80 ? -7.012 -5.078 -4.106 1.00 97.50 80 LEU A CA 1
ATOM 628 C C . LEU A 1 80 ? -8.394 -5.156 -4.768 1.00 97.50 80 LEU A C 1
ATOM 630 O O . LEU A 1 80 ? -8.945 -6.246 -4.936 1.00 97.50 80 LEU A O 1
ATOM 634 N N . VAL A 1 81 ? -8.925 -4.004 -5.180 1.00 96.75 81 VAL A N 1
ATOM 635 C CA . VAL A 1 81 ? -10.279 -3.876 -5.724 1.00 96.75 81 VAL A CA 1
ATOM 636 C C . VAL A 1 81 ? -10.327 -4.017 -7.250 1.00 96.75 81 VAL A C 1
ATOM 638 O O . VAL A 1 81 ? -11.183 -4.726 -7.778 1.00 96.75 81 VAL A O 1
ATOM 641 N N . ASN A 1 82 ? -9.420 -3.362 -7.978 1.00 95.12 82 ASN A N 1
ATOM 642 C CA . ASN A 1 82 ? -9.461 -3.264 -9.443 1.00 95.12 82 ASN A CA 1
ATOM 643 C C . ASN A 1 82 ? -8.379 -4.109 -10.147 1.00 95.12 82 ASN A C 1
ATOM 645 O O . ASN A 1 82 ? -8.348 -4.179 -11.379 1.00 95.12 82 ASN A O 1
ATOM 649 N N . GLY A 1 83 ? -7.490 -4.755 -9.388 1.00 94.69 83 GLY A N 1
ATOM 650 C CA . GLY A 1 83 ? -6.376 -5.535 -9.916 1.00 94.69 83 GLY A CA 1
ATOM 651 C C . GLY A 1 83 ? -5.342 -4.692 -10.664 1.00 94.69 83 GLY A C 1
ATOM 652 O O . GLY A 1 83 ? -5.401 -3.467 -10.728 1.00 94.69 83 GLY A O 1
ATOM 653 N N . VAL A 1 84 ? -4.385 -5.373 -11.295 1.00 93.62 84 VAL A N 1
ATOM 654 C CA . VAL A 1 84 ? -3.232 -4.741 -11.960 1.00 93.62 84 VAL A CA 1
ATOM 655 C C . VAL A 1 84 ? -3.644 -3.709 -13.010 1.00 93.62 84 VAL A C 1
ATOM 657 O O . VAL A 1 84 ? -3.048 -2.638 -13.096 1.00 93.62 84 VAL A O 1
ATOM 660 N N . ARG A 1 85 ? -4.657 -4.009 -13.832 1.00 91.81 85 ARG A N 1
ATOM 661 C CA . ARG A 1 85 ? -5.080 -3.116 -14.925 1.00 91.81 85 ARG A CA 1
ATOM 662 C C . ARG A 1 85 ? -5.732 -1.833 -14.409 1.00 91.81 85 ARG A C 1
ATOM 664 O O . ARG A 1 85 ? -5.500 -0.783 -14.997 1.00 91.81 85 ARG A O 1
ATOM 671 N N . GLY A 1 86 ? -6.486 -1.912 -13.313 1.00 91.88 86 GLY A N 1
ATOM 672 C CA . GLY A 1 86 ? -7.172 -0.767 -12.715 1.00 91.88 86 GLY A CA 1
ATOM 673 C C . GLY A 1 86 ? -6.318 0.076 -11.767 1.00 91.88 86 GLY A C 1
ATOM 674 O O . GLY A 1 86 ? -6.830 1.037 -11.199 1.00 91.88 86 GLY A O 1
ATOM 675 N N . THR A 1 87 ? -5.036 -0.256 -11.601 1.00 95.19 87 THR A N 1
ATOM 676 C CA . THR A 1 87 ? -4.114 0.481 -10.728 1.00 95.19 87 THR A CA 1
ATOM 677 C C . THR A 1 87 ? -3.075 1.246 -11.534 1.00 95.19 87 THR A C 1
ATOM 679 O O . THR A 1 87 ? -2.411 0.696 -12.423 1.00 95.19 87 THR A O 1
ATOM 682 N N . LYS A 1 88 ? -2.923 2.525 -11.182 1.00 94.31 88 LYS A N 1
ATOM 683 C CA . LYS A 1 88 ? -1.932 3.452 -11.730 1.00 94.31 88 LYS A CA 1
ATOM 684 C C . LYS A 1 88 ? -1.104 4.045 -10.580 1.00 94.31 88 LYS A C 1
ATOM 686 O O . LYS A 1 88 ? -1.547 5.024 -9.985 1.00 94.31 88 LYS A O 1
ATOM 691 N N . PRO A 1 89 ? 0.024 3.410 -10.221 1.00 95.81 89 PRO A N 1
ATOM 692 C CA . PRO A 1 89 ? 0.928 3.934 -9.203 1.00 95.81 89 PRO A CA 1
ATOM 693 C C . PRO A 1 89 ? 1.625 5.213 -9.674 1.00 95.81 89 PRO A C 1
ATOM 695 O O . PRO A 1 89 ? 1.872 5.373 -10.871 1.00 95.81 89 PRO A O 1
ATOM 698 N N . HIS A 1 90 ? 1.983 6.091 -8.735 1.00 94.38 90 HIS A N 1
ATOM 699 C CA . HIS A 1 90 ? 2.748 7.305 -9.020 1.00 94.38 90 HIS A CA 1
ATOM 700 C C . HIS A 1 90 ? 4.179 7.223 -8.465 1.00 94.38 90 HIS A C 1
ATOM 702 O O . HIS A 1 90 ? 4.405 6.666 -7.393 1.00 94.38 90 HIS A O 1
ATOM 708 N N . ILE A 1 91 ? 5.145 7.843 -9.152 1.00 95.44 91 ILE A N 1
ATOM 709 C CA . ILE A 1 91 ? 6.568 7.849 -8.759 1.00 95.44 91 ILE A CA 1
ATOM 710 C C . ILE A 1 91 ? 6.798 8.325 -7.310 1.00 95.44 91 ILE A C 1
ATOM 712 O O . ILE A 1 91 ? 7.608 7.752 -6.585 1.00 95.44 91 ILE A O 1
ATOM 716 N N . ASN A 1 92 ? 6.009 9.298 -6.839 1.00 93.69 92 ASN A N 1
ATOM 717 C CA . ASN A 1 92 ? 6.068 9.822 -5.463 1.00 93.69 92 ASN A CA 1
ATOM 718 C C . ASN A 1 92 ? 5.777 8.776 -4.370 1.00 93.69 92 ASN A C 1
ATOM 720 O O . ASN A 1 92 ? 6.106 9.008 -3.207 1.00 93.69 92 ASN A O 1
ATOM 724 N N . GLU A 1 93 ? 5.160 7.645 -4.714 1.00 93.25 93 GLU A N 1
ATOM 725 C CA . GLU A 1 93 ? 4.873 6.559 -3.772 1.00 93.25 93 GLU A CA 1
ATOM 726 C C . GLU A 1 93 ? 6.038 5.563 -3.630 1.00 93.25 93 GLU A C 1
ATOM 728 O O . GLU A 1 93 ? 6.020 4.725 -2.729 1.00 93.25 93 GLU A O 1
ATOM 733 N N . ILE A 1 94 ? 7.065 5.647 -4.485 1.00 95.50 94 ILE A N 1
ATOM 734 C CA . ILE A 1 94 ? 8.255 4.789 -4.417 1.00 95.50 94 ILE A CA 1
ATOM 735 C C . ILE A 1 94 ? 9.146 5.258 -3.275 1.00 95.50 94 ILE A C 1
ATOM 737 O O . ILE A 1 94 ? 9.709 6.345 -3.351 1.00 95.50 94 ILE A O 1
ATOM 741 N N . VAL A 1 95 ? 9.298 4.450 -2.228 1.00 95.25 95 VAL A N 1
ATOM 742 C CA . VAL A 1 95 ? 10.079 4.816 -1.032 1.00 95.25 95 VAL A CA 1
ATOM 743 C C . VAL A 1 95 ? 11.587 4.754 -1.281 1.00 95.25 95 VAL A C 1
ATOM 745 O O . VAL A 1 95 ? 12.321 5.585 -0.753 1.00 95.25 95 VAL A O 1
ATOM 748 N N . ASN A 1 96 ? 12.053 3.801 -2.096 1.00 96.00 96 ASN A N 1
ATOM 749 C CA . ASN A 1 96 ? 13.477 3.636 -2.380 1.00 96.00 96 ASN A CA 1
ATOM 750 C C . ASN A 1 96 ? 14.024 4.864 -3.147 1.00 96.00 96 ASN A C 1
ATOM 752 O O . ASN A 1 96 ? 13.588 5.111 -4.278 1.00 96.00 96 ASN A O 1
ATOM 756 N N . PRO A 1 97 ? 14.975 5.622 -2.567 1.00 95.94 97 PRO A N 1
ATOM 757 C CA . PRO A 1 97 ? 15.457 6.870 -3.152 1.00 95.94 97 PRO A CA 1
ATOM 758 C C . PRO A 1 97 ? 16.286 6.654 -4.422 1.00 95.94 97 PRO A C 1
ATOM 760 O O . PRO A 1 97 ? 16.257 7.504 -5.308 1.00 95.94 97 PRO A O 1
ATOM 763 N N . GLU A 1 98 ? 16.990 5.527 -4.544 1.00 95.88 98 GLU A N 1
ATOM 764 C CA . GLU A 1 98 ? 17.790 5.198 -5.728 1.00 95.88 98 GLU A CA 1
ATOM 765 C C . GLU A 1 98 ? 16.878 4.947 -6.930 1.00 95.88 98 GLU A C 1
ATOM 767 O O . GLU A 1 98 ? 17.023 5.593 -7.968 1.00 95.88 98 GLU A O 1
ATOM 772 N N . ILE A 1 99 ? 15.864 4.095 -6.749 1.00 96.50 99 ILE A N 1
ATOM 773 C CA . ILE A 1 99 ? 14.869 3.791 -7.786 1.00 96.50 99 ILE A CA 1
ATOM 774 C C . ILE A 1 99 ? 14.074 5.043 -8.162 1.00 96.50 99 ILE A C 1
ATOM 776 O O . ILE A 1 99 ? 13.843 5.295 -9.345 1.00 96.50 99 ILE A O 1
ATOM 780 N N . ARG A 1 100 ? 13.678 5.854 -7.171 1.00 97.25 100 ARG A N 1
ATOM 781 C CA . ARG A 1 100 ? 12.990 7.126 -7.418 1.00 97.25 100 ARG A CA 1
ATOM 782 C C . ARG A 1 100 ? 13.855 8.062 -8.265 1.00 97.25 100 ARG A C 1
ATOM 784 O O . ARG A 1 100 ? 13.386 8.533 -9.291 1.00 97.25 100 ARG A O 1
ATOM 791 N N . ASN A 1 101 ? 15.118 8.262 -7.889 1.00 96.50 101 ASN A N 1
ATOM 792 C CA . ASN A 1 101 ? 16.047 9.127 -8.616 1.00 96.50 101 ASN A CA 1
ATOM 793 C C . ASN A 1 101 ? 16.289 8.652 -10.060 1.00 96.50 101 ASN A C 1
ATOM 795 O O . ASN A 1 101 ? 16.353 9.466 -10.978 1.00 96.50 101 ASN A O 1
ATOM 799 N N . GLU A 1 102 ? 16.415 7.344 -10.293 1.00 96.00 102 GLU A N 1
ATOM 800 C CA . GLU A 1 102 ? 16.532 6.803 -11.653 1.00 96.00 102 GLU A CA 1
ATOM 801 C C . GLU A 1 102 ? 15.287 7.088 -12.502 1.00 96.00 102 GLU A C 1
ATOM 803 O O . GLU A 1 102 ? 15.405 7.531 -13.647 1.00 96.00 102 GLU A O 1
ATOM 808 N N . LEU A 1 103 ? 14.096 6.886 -11.938 1.00 97.81 103 LEU A N 1
ATOM 809 C CA . LEU A 1 103 ? 12.835 7.160 -12.626 1.00 97.81 103 LEU A CA 1
ATOM 810 C C . LEU A 1 103 ? 12.609 8.664 -12.841 1.00 97.81 103 LEU A C 1
ATOM 812 O O . LEU A 1 103 ? 12.123 9.054 -13.901 1.00 97.81 103 LEU A O 1
ATOM 816 N N . ASP A 1 104 ? 13.028 9.514 -11.901 1.00 97.88 104 ASP A N 1
ATOM 817 C CA . ASP A 1 104 ? 12.999 10.973 -12.046 1.00 97.88 104 ASP A CA 1
ATOM 818 C C . ASP A 1 104 ? 13.925 11.439 -13.175 1.00 97.88 104 ASP A C 1
ATOM 820 O O . ASP A 1 104 ? 13.560 12.326 -13.951 1.00 97.88 104 ASP A O 1
ATOM 824 N N . LYS A 1 105 ? 15.108 10.827 -13.330 1.00 97.31 105 LYS A N 1
ATOM 825 C CA . LYS A 1 105 ? 15.982 11.099 -14.483 1.00 97.31 105 LYS A CA 1
ATOM 826 C C . LYS A 1 105 ? 15.266 10.769 -15.790 1.00 97.31 105 LYS A C 1
ATOM 828 O O . LYS A 1 105 ? 15.232 11.617 -16.675 1.00 97.31 105 LYS A O 1
ATOM 833 N N . ILE A 1 106 ? 14.632 9.596 -15.886 1.00 97.12 106 ILE A N 1
ATOM 834 C CA . ILE A 1 106 ? 13.845 9.208 -17.070 1.00 97.12 106 ILE A CA 1
ATOM 835 C C . ILE A 1 106 ? 12.716 10.213 -17.332 1.00 97.12 106 ILE A C 1
ATOM 837 O O . ILE A 1 106 ? 12.529 10.625 -18.476 1.00 97.12 106 ILE A O 1
ATOM 841 N N . ALA A 1 107 ? 11.986 10.633 -16.296 1.00 97.50 107 ALA A N 1
ATOM 842 C CA . ALA A 1 107 ? 10.885 11.584 -16.425 1.00 97.50 107 ALA A CA 1
ATOM 843 C C . ALA A 1 107 ? 11.348 12.931 -17.009 1.00 97.50 107 ALA A C 1
ATOM 845 O O . ALA A 1 107 ? 10.703 13.473 -17.914 1.00 97.50 107 ALA A O 1
ATOM 846 N N . ASN A 1 108 ? 12.495 13.430 -16.537 1.00 97.38 108 ASN A N 1
ATOM 847 C CA . ASN A 1 108 ? 13.017 14.757 -16.865 1.00 97.38 108 ASN A CA 1
ATOM 848 C C . ASN A 1 108 ? 13.895 14.814 -18.127 1.00 97.38 108 ASN A C 1
ATOM 850 O O . ASN A 1 108 ? 14.152 15.907 -18.640 1.00 97.38 108 ASN A O 1
ATOM 854 N N . THR A 1 109 ? 14.346 13.671 -18.644 1.00 96.88 109 THR A N 1
ATOM 855 C CA . THR A 1 109 ? 15.135 13.600 -19.877 1.00 96.88 109 THR A CA 1
ATOM 856 C C . THR A 1 109 ? 14.380 14.156 -21.087 1.00 96.88 109 THR A C 1
ATOM 858 O O . THR A 1 109 ? 13.172 13.958 -21.248 1.00 96.88 109 THR A O 1
ATOM 861 N N . ARG A 1 110 ? 15.123 14.833 -21.975 1.00 95.62 110 ARG A N 1
ATOM 862 C CA . ARG A 1 110 ? 14.569 15.571 -23.127 1.00 95.62 110 ARG A CA 1
ATOM 863 C C . ARG A 1 110 ? 14.963 15.020 -24.495 1.00 95.62 110 ARG A C 1
ATOM 865 O O . ARG A 1 110 ? 14.467 15.514 -25.502 1.00 95.62 110 ARG A O 1
ATOM 872 N N . ASN A 1 111 ? 15.852 14.032 -24.554 1.00 96.12 111 ASN A N 1
ATOM 873 C CA . ASN A 1 111 ? 16.313 13.456 -25.814 1.00 96.12 111 ASN A CA 1
ATOM 874 C C . ASN A 1 111 ? 16.595 11.950 -2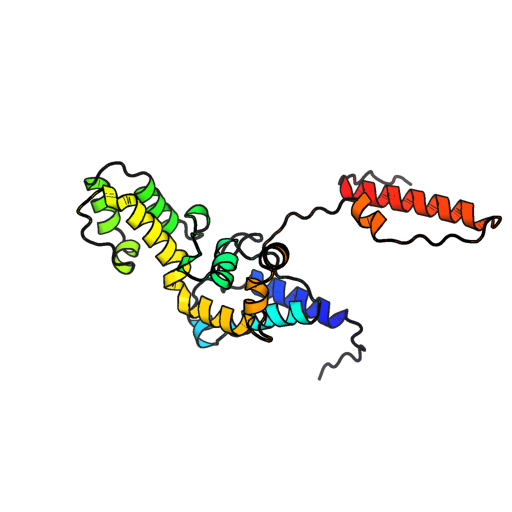5.709 1.00 96.12 111 ASN A C 1
ATOM 876 O O . ASN A 1 111 ? 16.694 11.376 -24.625 1.00 96.12 111 ASN A O 1
ATOM 880 N N . LEU A 1 112 ? 16.716 11.307 -26.873 1.00 97.31 112 LEU A N 1
ATOM 881 C CA . LEU A 1 112 ? 16.912 9.862 -26.986 1.00 97.31 112 LEU A CA 1
ATOM 882 C C . LEU A 1 112 ? 18.254 9.388 -26.413 1.00 97.31 112 LEU A C 1
ATOM 884 O O . LEU A 1 112 ? 18.289 8.335 -25.785 1.00 97.31 112 LEU A O 1
ATOM 888 N N . ALA A 1 113 ? 19.335 10.146 -26.611 1.00 96.69 113 ALA A N 1
ATOM 889 C CA . ALA A 1 113 ? 20.678 9.742 -26.197 1.00 96.69 113 ALA A CA 1
ATOM 890 C C . ALA A 1 113 ? 20.805 9.667 -24.666 1.00 96.69 113 ALA A C 1
ATOM 892 O O . ALA A 1 113 ? 21.313 8.684 -24.125 1.00 96.69 113 ALA A O 1
ATOM 893 N N . GLU A 1 114 ? 20.273 10.664 -23.956 1.00 96.38 114 GLU A N 1
ATOM 894 C CA . GLU A 1 114 ? 20.171 10.650 -22.494 1.00 96.38 114 GLU A CA 1
ATOM 895 C C . GLU A 1 114 ? 19.309 9.483 -22.002 1.00 96.38 114 GLU A C 1
ATOM 897 O O . GLU A 1 114 ? 19.719 8.758 -21.096 1.00 96.38 114 GLU A O 1
ATOM 902 N N . LEU A 1 115 ? 18.148 9.251 -22.631 1.00 97.19 115 LEU A N 1
ATOM 903 C CA . LEU A 1 115 ? 17.241 8.169 -22.242 1.00 97.19 115 LEU A CA 1
ATOM 904 C C . LEU A 1 115 ? 17.918 6.802 -22.408 1.00 97.19 115 LEU A C 1
ATOM 906 O O . LEU A 1 115 ? 17.834 5.952 -21.523 1.00 97.19 115 LEU A O 1
ATOM 910 N N . GLN A 1 116 ? 18.623 6.601 -23.523 1.00 96.62 116 GLN A N 1
ATOM 911 C CA . GLN A 1 116 ? 19.411 5.397 -23.784 1.00 96.62 116 GLN A CA 1
ATOM 912 C C . GLN A 1 116 ? 20.518 5.209 -22.750 1.00 96.62 116 GLN A C 1
ATOM 914 O O . GLN A 1 116 ? 20.688 4.096 -22.255 1.00 96.62 116 GLN A O 1
ATOM 919 N N . SER A 1 117 ? 21.239 6.277 -22.405 1.00 95.44 117 SER A N 1
ATOM 920 C CA . SER A 1 117 ? 22.291 6.238 -21.387 1.00 95.44 117 SER A CA 1
ATOM 921 C C . SER A 1 117 ? 21.733 5.829 -20.022 1.00 95.44 117 SER A C 1
ATOM 923 O O . SER A 1 117 ? 22.254 4.905 -19.400 1.00 95.44 117 SER A O 1
ATOM 925 N N . ILE A 1 118 ? 20.627 6.440 -19.582 1.00 95.38 118 ILE A N 1
ATOM 926 C CA . ILE A 1 118 ? 19.995 6.115 -18.295 1.00 95.38 118 ILE A CA 1
ATOM 927 C C . ILE A 1 118 ? 19.534 4.655 -18.268 1.00 95.38 118 ILE A C 1
ATOM 929 O O . ILE A 1 118 ? 19.844 3.931 -17.325 1.00 95.38 118 ILE A O 1
ATOM 933 N N . VAL A 1 119 ? 18.831 4.204 -19.311 1.00 95.12 119 VAL A N 1
ATOM 934 C CA . VAL A 1 119 ? 18.295 2.836 -19.373 1.00 95.12 119 VAL A CA 1
ATOM 935 C C . VAL A 1 119 ? 19.408 1.790 -19.461 1.00 95.12 119 VAL A C 1
ATOM 937 O O . VAL A 1 119 ? 19.311 0.750 -18.818 1.00 95.12 119 VAL A O 1
ATOM 940 N N . THR A 1 120 ? 20.476 2.058 -20.216 1.00 94.12 120 THR A N 1
ATOM 941 C CA . THR A 1 120 ? 21.594 1.112 -20.389 1.00 94.12 120 THR A CA 1
ATOM 942 C C . THR A 1 120 ? 22.441 0.986 -19.124 1.00 94.12 120 THR A C 1
ATOM 944 O O . THR A 1 120 ? 22.915 -0.103 -18.817 1.00 94.12 120 THR A O 1
ATOM 947 N N . ASN A 1 121 ? 22.604 2.079 -18.373 1.00 93.44 121 ASN A N 1
ATOM 948 C CA . ASN A 1 121 ? 23.409 2.102 -17.151 1.00 93.44 121 ASN A CA 1
ATOM 949 C C . ASN A 1 121 ? 22.626 1.697 -15.888 1.00 93.44 121 ASN A C 1
ATOM 951 O O . ASN A 1 121 ? 23.215 1.616 -14.813 1.00 93.44 121 ASN A O 1
ATOM 955 N N . SER A 1 122 ? 21.316 1.448 -15.992 1.00 94.88 122 SER A N 1
ATOM 956 C CA . SER A 1 122 ? 20.473 1.068 -14.857 1.00 94.88 122 SER A CA 1
ATOM 957 C C . SER A 1 122 ? 20.306 -0.450 -14.746 1.00 94.88 122 SER A C 1
ATOM 959 O O . SER A 1 122 ? 19.679 -1.106 -15.587 1.00 94.88 122 SER A O 1
ATOM 961 N N . THR A 1 123 ? 20.787 -1.012 -13.634 1.00 95.06 123 THR A N 1
ATOM 962 C CA . THR A 1 123 ? 20.534 -2.413 -13.260 1.00 95.06 123 THR A CA 1
ATOM 963 C C . THR A 1 123 ? 19.040 -2.677 -13.072 1.00 95.06 123 THR A C 1
ATOM 965 O O . THR A 1 123 ? 18.540 -3.732 -13.468 1.00 95.06 123 THR A O 1
ATOM 968 N N . PHE A 1 124 ? 18.302 -1.716 -12.509 1.00 95.81 124 PHE A N 1
ATOM 969 C CA . PHE A 1 124 ? 16.856 -1.823 -12.328 1.00 95.81 124 PHE A CA 1
ATOM 970 C C . PHE A 1 124 ? 16.128 -1.954 -13.674 1.00 95.81 124 PHE A C 1
ATOM 972 O O . PHE A 1 124 ? 15.320 -2.871 -13.846 1.00 95.81 124 PHE A O 1
ATOM 979 N N . MET A 1 125 ? 16.464 -1.109 -14.652 1.00 96.19 125 MET A N 1
ATOM 980 C CA . MET A 1 125 ? 15.870 -1.163 -15.989 1.00 96.19 125 MET A CA 1
ATOM 981 C C . MET A 1 125 ? 16.213 -2.469 -16.717 1.00 96.19 125 MET A C 1
ATOM 983 O O . MET A 1 125 ? 15.335 -3.070 -17.344 1.00 96.19 125 MET A O 1
ATOM 987 N N . ALA A 1 126 ? 17.443 -2.972 -16.566 1.00 94.81 126 ALA A N 1
ATOM 988 C CA . ALA A 1 126 ? 17.851 -4.267 -17.111 1.00 94.81 126 ALA A CA 1
ATOM 989 C C . ALA A 1 126 ? 17.056 -5.444 -16.504 1.00 94.81 126 ALA A C 1
ATOM 991 O O . ALA A 1 126 ? 16.586 -6.331 -17.230 1.00 94.81 126 ALA A O 1
ATOM 992 N N . ILE A 1 127 ? 16.845 -5.442 -15.181 1.00 94.50 127 ILE A N 1
ATOM 993 C CA . ILE A 1 127 ? 16.006 -6.433 -14.485 1.00 94.50 127 ILE A CA 1
ATOM 994 C C . ILE A 1 127 ? 14.560 -6.352 -14.986 1.00 94.50 127 ILE A C 1
ATOM 996 O O . ILE A 1 127 ? 13.974 -7.384 -15.313 1.00 94.50 127 ILE A O 1
ATOM 1000 N N . ALA A 1 128 ? 14.022 -5.139 -15.126 1.00 94.38 128 ALA A N 1
ATOM 1001 C CA . ALA A 1 128 ? 12.682 -4.872 -15.650 1.00 94.38 128 ALA A CA 1
ATOM 1002 C C . ALA A 1 128 ? 12.540 -5.107 -17.171 1.00 94.38 128 ALA A C 1
ATOM 1004 O O . ALA A 1 128 ? 11.458 -4.919 -17.722 1.00 94.38 128 ALA A O 1
ATOM 1005 N N . ARG A 1 129 ? 13.609 -5.552 -17.849 1.00 93.00 129 ARG A N 1
ATOM 1006 C CA . ARG A 1 129 ? 13.664 -5.867 -19.290 1.00 93.00 129 ARG A CA 1
ATOM 1007 C C . ARG A 1 129 ? 13.419 -4.675 -20.216 1.00 93.00 129 ARG A C 1
ATOM 1009 O O . ARG A 1 129 ? 13.051 -4.857 -21.376 1.00 93.00 129 ARG A O 1
ATOM 1016 N N . TYR A 1 130 ? 13.717 -3.469 -19.749 1.00 92.38 130 TYR A N 1
ATOM 1017 C CA . TYR A 1 130 ? 13.827 -2.296 -20.607 1.00 92.38 130 TYR A CA 1
ATOM 1018 C C . TYR A 1 130 ? 15.251 -2.208 -21.150 1.00 92.38 130 TYR A C 1
ATOM 1020 O O . TYR A 1 130 ? 16.166 -1.764 -20.467 1.00 92.38 130 TYR A O 1
ATOM 1028 N N . THR A 1 131 ? 15.446 -2.656 -22.388 1.00 86.56 131 THR A N 1
ATOM 1029 C CA . THR A 1 131 ? 16.733 -2.580 -23.091 1.00 86.56 131 THR A CA 1
ATOM 1030 C C . THR A 1 131 ? 16.540 -2.014 -24.497 1.00 86.56 131 THR A C 1
ATOM 1032 O O . THR A 1 131 ? 15.443 -2.059 -25.053 1.00 86.56 131 THR A O 1
ATOM 1035 N N . ASN A 1 132 ? 17.616 -1.477 -25.085 1.00 84.56 132 ASN A N 1
ATOM 1036 C CA . ASN A 1 132 ? 17.658 -1.056 -26.491 1.00 84.56 132 ASN A CA 1
ATOM 1037 C C . ASN A 1 132 ? 16.540 -0.062 -26.887 1.00 84.56 132 ASN A C 1
ATOM 1039 O O . ASN A 1 132 ? 15.766 -0.296 -27.819 1.00 84.56 132 ASN A O 1
ATOM 1043 N N . VAL A 1 133 ? 16.430 1.056 -26.161 1.00 91.62 133 VAL A N 1
ATOM 1044 C CA . VAL A 1 133 ? 15.439 2.105 -26.449 1.00 91.62 133 VAL A CA 1
ATOM 1045 C C . VAL A 1 133 ? 15.784 2.794 -27.770 1.00 91.62 133 VAL A C 1
ATOM 1047 O O . VAL A 1 133 ? 16.795 3.476 -27.869 1.00 91.62 133 VAL A O 1
ATOM 1050 N N . LYS A 1 134 ? 14.941 2.629 -28.794 1.00 92.50 134 LYS A N 1
ATOM 1051 C CA . LYS A 1 134 ? 15.167 3.192 -30.143 1.00 92.50 134 LYS A CA 1
ATOM 1052 C C . LYS A 1 134 ? 14.321 4.422 -30.472 1.00 92.50 134 LYS A C 1
ATOM 1054 O O . LYS A 1 134 ? 14.605 5.098 -31.450 1.00 92.50 134 LYS A O 1
ATOM 1059 N N . ASN A 1 135 ? 13.269 4.683 -29.698 1.00 93.62 135 ASN A N 1
ATOM 1060 C CA . ASN A 1 135 ? 12.332 5.775 -29.948 1.00 93.62 135 ASN A CA 1
ATOM 1061 C C . ASN A 1 135 ? 12.058 6.533 -28.645 1.00 93.62 135 ASN A C 1
ATOM 1063 O O . ASN A 1 135 ? 11.653 5.925 -27.652 1.00 93.62 135 ASN A O 1
ATOM 1067 N N . PHE A 1 136 ? 12.262 7.850 -28.674 1.00 96.06 136 PHE A N 1
ATOM 1068 C CA . PHE A 1 136 ? 12.018 8.740 -27.544 1.00 96.06 136 PHE A CA 1
ATOM 1069 C C . PHE A 1 136 ? 10.527 8.860 -27.191 1.00 96.06 136 PHE A C 1
ATOM 1071 O O . PHE A 1 136 ? 10.193 9.011 -26.022 1.00 96.06 136 PHE A O 1
ATOM 1078 N N . GLU A 1 137 ? 9.617 8.681 -28.151 1.00 95.06 137 GLU A N 1
ATOM 1079 C CA . GLU A 1 137 ? 8.162 8.696 -27.919 1.00 95.06 137 GLU 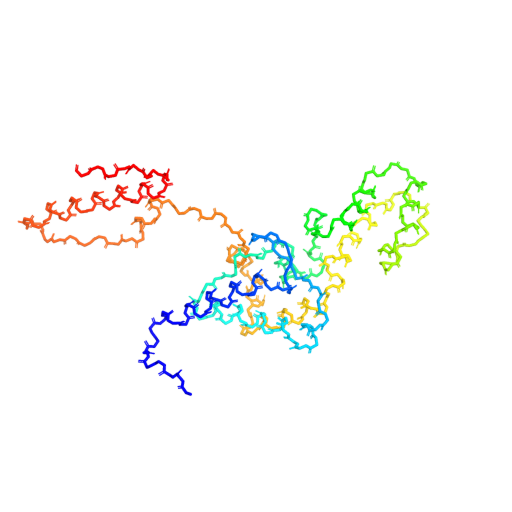A CA 1
ATOM 1080 C C . GLU A 1 137 ? 7.709 7.615 -26.924 1.00 95.06 137 GLU A C 1
ATOM 1082 O O . GLU A 1 137 ? 6.667 7.740 -26.287 1.00 95.06 137 GLU A O 1
ATOM 1087 N N . LYS A 1 138 ? 8.510 6.555 -26.738 1.00 93.62 138 LYS A N 1
ATOM 1088 C CA . LYS A 1 138 ? 8.231 5.497 -25.758 1.00 93.62 138 LYS A CA 1
ATOM 1089 C C . LYS A 1 138 ? 8.589 5.880 -24.319 1.00 93.62 138 LYS A C 1
ATOM 1091 O O . LYS A 1 138 ? 8.322 5.074 -23.432 1.00 93.62 138 LYS A O 1
ATOM 1096 N N . LYS A 1 139 ? 9.177 7.059 -24.068 1.00 96.00 139 LYS A N 1
ATOM 1097 C CA . LYS A 1 139 ? 9.632 7.499 -22.735 1.00 96.00 139 LYS A CA 1
ATOM 1098 C C . LYS A 1 139 ? 8.543 7.341 -21.673 1.00 96.00 139 LYS A C 1
ATOM 1100 O O . LYS A 1 139 ? 8.788 6.695 -20.661 1.00 96.00 139 LYS A O 1
ATOM 1105 N N . GLU A 1 140 ? 7.342 7.858 -21.934 1.00 96.50 140 GLU A N 1
ATOM 1106 C CA . GLU A 1 140 ? 6.231 7.790 -20.974 1.00 96.50 140 GLU A CA 1
ATOM 1107 C C . GLU A 1 140 ? 5.785 6.345 -20.719 1.00 96.50 140 GLU A C 1
ATOM 1109 O O . GLU A 1 140 ? 5.622 5.937 -19.575 1.00 96.50 140 GLU A O 1
ATOM 1114 N N . ALA A 1 141 ? 5.694 5.517 -21.763 1.00 95.62 141 ALA A N 1
ATOM 1115 C CA . ALA A 1 141 ? 5.340 4.105 -21.611 1.00 95.62 141 ALA A CA 1
ATOM 1116 C C . ALA A 1 141 ? 6.403 3.305 -20.829 1.00 95.62 141 ALA A C 1
ATOM 1118 O O . ALA A 1 141 ? 6.067 2.395 -20.068 1.00 95.62 141 ALA A O 1
ATOM 1119 N N . ILE A 1 142 ? 7.686 3.636 -21.013 1.00 96.56 142 ILE A N 1
ATOM 1120 C CA . ILE A 1 142 ? 8.797 3.058 -20.246 1.00 96.56 142 ILE A CA 1
ATOM 1121 C C . ILE A 1 142 ? 8.690 3.484 -18.781 1.00 96.56 142 ILE A C 1
ATOM 1123 O O . ILE A 1 142 ? 8.771 2.629 -17.904 1.00 96.56 142 ILE A O 1
ATOM 1127 N N . LEU A 1 143 ? 8.473 4.775 -18.519 1.00 97.25 143 LEU A N 1
ATOM 1128 C CA . LEU A 1 143 ? 8.341 5.322 -17.172 1.00 97.25 143 LEU A CA 1
ATOM 1129 C C . LEU A 1 143 ? 7.153 4.697 -16.428 1.00 97.25 143 LEU A C 1
ATOM 1131 O O . LEU A 1 143 ? 7.334 4.119 -15.356 1.00 97.25 143 LEU A O 1
ATOM 1135 N N . GLU A 1 144 ? 5.954 4.746 -17.013 1.00 96.50 144 GLU A N 1
ATOM 1136 C CA . GLU A 1 144 ? 4.743 4.158 -16.431 1.00 96.50 144 GLU A CA 1
ATOM 1137 C C . GLU A 1 144 ? 4.915 2.659 -16.168 1.00 96.50 144 GLU A C 1
ATOM 1139 O O . GLU A 1 144 ? 4.561 2.156 -15.097 1.00 96.50 144 GLU A O 1
ATOM 1144 N N . GLY A 1 145 ? 5.481 1.935 -17.135 1.00 96.62 145 GLY A N 1
ATOM 1145 C CA . GLY A 1 145 ? 5.705 0.504 -17.016 1.00 96.62 145 GLY A CA 1
ATOM 1146 C C . GLY A 1 145 ? 6.760 0.148 -15.964 1.00 96.62 145 GLY A C 1
ATOM 1147 O O . GLY A 1 145 ? 6.555 -0.801 -15.209 1.00 96.62 145 GLY A O 1
ATOM 1148 N N . ALA A 1 146 ? 7.827 0.938 -15.829 1.00 97.44 146 ALA A N 1
ATOM 1149 C CA . ALA A 1 146 ? 8.854 0.743 -14.810 1.00 97.44 146 ALA A CA 1
ATOM 1150 C C . ALA A 1 146 ? 8.328 1.039 -13.393 1.00 97.44 146 ALA A C 1
ATOM 1152 O O . ALA A 1 146 ? 8.546 0.235 -12.482 1.00 97.44 146 ALA A O 1
ATOM 1153 N N . ILE A 1 147 ? 7.549 2.116 -13.210 1.00 97.56 147 ILE A N 1
ATOM 1154 C CA . ILE A 1 147 ? 6.859 2.404 -11.937 1.00 97.56 147 ILE A CA 1
ATOM 1155 C C . ILE A 1 147 ? 5.928 1.237 -11.583 1.00 97.56 147 ILE A C 1
ATOM 1157 O O . ILE A 1 147 ? 5.946 0.727 -10.459 1.00 97.56 147 ILE A O 1
ATOM 1161 N N . LYS A 1 148 ? 5.140 0.760 -12.553 1.00 96.75 148 LYS A N 1
ATOM 1162 C CA . LYS A 1 148 ? 4.220 -0.366 -12.357 1.00 96.75 148 LYS A CA 1
ATOM 1163 C C . LYS A 1 148 ? 4.947 -1.676 -12.065 1.00 96.75 148 LYS A C 1
ATOM 1165 O O . LYS A 1 148 ? 4.484 -2.464 -11.237 1.00 96.75 148 LYS A O 1
ATOM 1170 N N . TYR A 1 149 ? 6.091 -1.905 -12.704 1.00 97.06 149 TYR A N 1
ATOM 1171 C CA . TYR A 1 149 ? 6.946 -3.051 -12.432 1.00 97.06 149 TY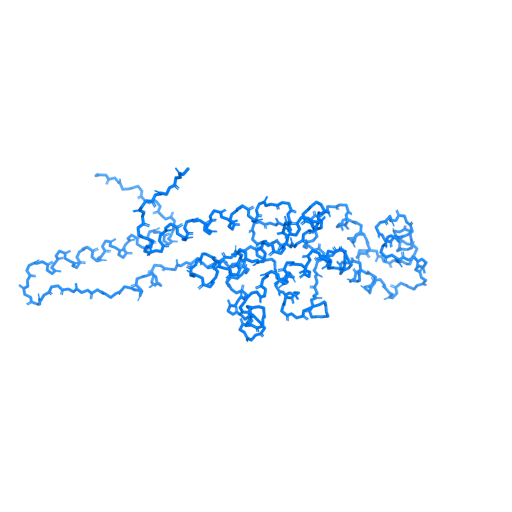R A CA 1
ATOM 1172 C C . TYR A 1 149 ? 7.433 -3.039 -10.985 1.00 97.06 149 TYR A C 1
ATOM 1174 O O . TYR A 1 149 ? 7.243 -4.023 -10.266 1.00 97.06 149 TYR A O 1
ATOM 1182 N N . TYR A 1 150 ? 7.981 -1.907 -10.537 1.00 96.56 150 TYR A N 1
ATOM 1183 C CA . TYR A 1 150 ? 8.496 -1.769 -9.181 1.00 96.56 150 TYR A CA 1
ATOM 1184 C C . TYR A 1 150 ? 7.393 -1.833 -8.118 1.00 96.56 150 TYR A C 1
ATOM 1186 O O . TYR A 1 150 ? 7.567 -2.477 -7.094 1.00 96.56 150 TYR A O 1
ATOM 1194 N N . MET A 1 151 ? 6.247 -1.189 -8.314 1.00 95.75 151 MET A N 1
ATOM 1195 C CA . MET A 1 151 ? 5.236 -1.127 -7.251 1.00 95.75 151 MET A CA 1
ATOM 1196 C C . MET A 1 151 ? 4.295 -2.334 -7.213 1.00 95.75 151 MET A C 1
ATOM 1198 O O . MET A 1 151 ? 3.726 -2.617 -6.161 1.00 95.75 151 MET A O 1
ATOM 1202 N N . ILE A 1 152 ? 4.107 -3.031 -8.340 1.00 96.00 152 ILE A N 1
ATOM 1203 C CA . ILE A 1 152 ? 3.078 -4.073 -8.465 1.00 96.00 152 ILE A CA 1
ATOM 1204 C C . ILE A 1 152 ? 3.664 -5.399 -8.948 1.00 96.00 152 ILE A C 1
ATOM 1206 O O . ILE A 1 152 ? 3.494 -6.421 -8.291 1.00 96.00 152 ILE A O 1
ATOM 1210 N N . HIS A 1 153 ? 4.335 -5.427 -10.104 1.00 96.12 153 HIS A N 1
ATOM 1211 C CA . HIS A 1 153 ? 4.734 -6.712 -10.692 1.00 96.12 153 HIS A CA 1
ATOM 1212 C C . HIS A 1 153 ? 5.787 -7.442 -9.856 1.00 96.12 153 HIS A C 1
ATOM 1214 O O . HIS A 1 153 ? 5.650 -8.646 -9.643 1.00 96.12 153 HIS A O 1
ATOM 1220 N N . ARG A 1 154 ? 6.793 -6.733 -9.322 1.00 95.19 154 ARG A N 1
ATOM 1221 C CA . ARG A 1 154 ? 7.819 -7.360 -8.473 1.00 95.19 154 ARG A CA 1
ATOM 1222 C C . ARG A 1 154 ? 7.235 -7.924 -7.174 1.00 95.19 154 ARG A C 1
ATOM 1224 O O . ARG A 1 154 ? 7.745 -8.907 -6.660 1.00 95.19 154 ARG A O 1
ATOM 1231 N N . THR A 1 155 ? 6.181 -7.306 -6.637 1.00 96.50 155 THR A N 1
ATOM 1232 C CA . THR A 1 155 ? 5.563 -7.662 -5.350 1.00 96.50 155 THR A CA 1
ATOM 1233 C 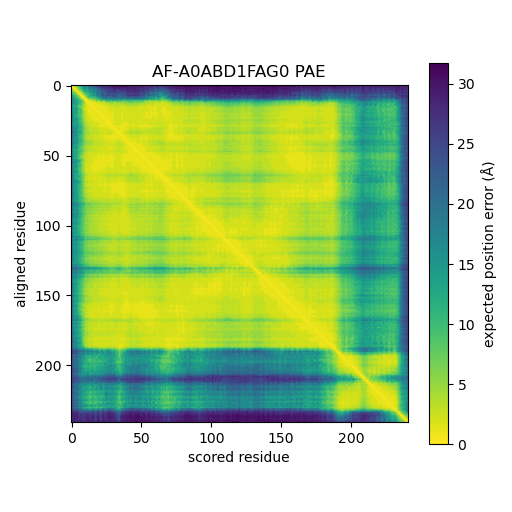C . THR A 1 155 ? 4.358 -8.590 -5.512 1.00 96.50 155 THR A C 1
ATOM 1235 O O . THR A 1 155 ? 3.708 -8.915 -4.521 1.00 96.50 155 THR A O 1
ATOM 1238 N N . MET A 1 156 ? 4.069 -9.066 -6.732 1.00 96.94 156 MET A N 1
ATOM 1239 C CA . MET A 1 156 ? 2.825 -9.776 -7.054 1.00 96.94 156 MET A CA 1
ATOM 1240 C C . MET A 1 156 ? 2.549 -10.967 -6.139 1.00 96.94 156 MET A C 1
ATOM 1242 O O . MET A 1 156 ? 1.441 -11.099 -5.639 1.00 96.94 156 MET A O 1
ATOM 1246 N N . ARG A 1 157 ? 3.558 -11.802 -5.858 1.00 98.06 157 ARG A N 1
ATOM 1247 C CA . ARG A 1 157 ? 3.370 -12.987 -5.004 1.00 98.06 157 ARG A CA 1
ATOM 1248 C C . ARG A 1 157 ? 2.950 -12.611 -3.579 1.00 98.06 157 ARG A C 1
ATOM 1250 O O . ARG A 1 157 ? 2.069 -13.251 -3.017 1.00 98.06 157 ARG A O 1
ATOM 1257 N N . ALA A 1 158 ? 3.544 -11.556 -3.020 1.00 98.50 158 ALA A N 1
ATOM 1258 C CA . ALA A 1 158 ? 3.175 -11.031 -1.706 1.00 98.50 158 ALA A CA 1
ATOM 1259 C C . ALA A 1 158 ? 1.779 -10.388 -1.733 1.00 98.50 158 ALA A C 1
ATOM 1261 O O . ALA A 1 158 ? 0.967 -10.628 -0.844 1.00 98.50 158 ALA A O 1
ATOM 1262 N N . LEU A 1 159 ? 1.475 -9.623 -2.786 1.00 98.25 159 LEU A N 1
ATOM 1263 C CA . LEU A 1 159 ? 0.170 -8.999 -3.006 1.00 98.25 159 LEU A CA 1
ATOM 1264 C C . LEU A 1 159 ? -0.965 -10.027 -3.143 1.00 98.25 159 LEU A C 1
ATOM 1266 O O . LEU A 1 159 ? -2.037 -9.838 -2.571 1.00 98.25 159 LEU A O 1
ATOM 1270 N N . GLU A 1 160 ? -0.748 -11.105 -3.895 1.00 97.81 160 GLU A N 1
ATOM 1271 C CA . GLU A 1 160 ? -1.712 -12.193 -4.079 1.00 97.81 160 GLU A CA 1
ATOM 1272 C C . GLU A 1 160 ? -1.932 -12.959 -2.780 1.00 97.81 160 GLU A C 1
ATOM 1274 O O . GLU A 1 160 ? -3.078 -13.149 -2.383 1.00 97.81 160 GLU A O 1
ATOM 1279 N N . GLN A 1 161 ? -0.853 -13.311 -2.077 1.00 98.50 161 GLN A N 1
ATOM 1280 C CA . GLN A 1 161 ? -0.926 -13.983 -0.782 1.00 98.50 161 GLN A CA 1
ATOM 1281 C C . GLN A 1 161 ? -1.650 -13.114 0.265 1.00 98.50 161 GLN A C 1
ATOM 1283 O O . GLN A 1 161 ? -2.507 -13.603 1.001 1.00 98.50 161 GLN A O 1
ATOM 1288 N N . PHE A 1 162 ? -1.367 -11.809 0.295 1.00 98.69 162 PHE A N 1
ATOM 1289 C CA . PHE A 1 162 ? -2.082 -10.858 1.142 1.00 98.69 162 PHE A CA 1
ATOM 1290 C C . PHE A 1 162 ? -3.566 -10.770 0.794 1.00 98.69 162 PHE A C 1
ATOM 1292 O O . PHE A 1 162 ? -4.422 -10.825 1.675 1.00 98.69 162 PHE A O 1
ATOM 1299 N N . ARG A 1 163 ? -3.886 -10.656 -0.499 1.00 98.19 163 ARG A N 1
ATOM 1300 C CA . ARG A 1 163 ? -5.265 -10.590 -0.988 1.00 98.19 163 ARG A CA 1
ATOM 1301 C C . ARG A 1 163 ? -6.037 -11.877 -0.693 1.00 98.19 163 ARG A C 1
ATOM 1303 O O . ARG A 1 163 ? -7.218 -11.792 -0.374 1.00 98.19 163 ARG A O 1
ATOM 1310 N N . GLU A 1 164 ? -5.390 -13.036 -0.785 1.00 98.06 164 GLU A N 1
ATOM 1311 C CA . GLU A 1 164 ? -5.951 -14.336 -0.405 1.00 98.06 164 GLU A CA 1
ATOM 1312 C C . GLU A 1 164 ? -6.357 -14.329 1.073 1.00 98.06 164 GLU A C 1
ATOM 1314 O O . GLU A 1 164 ? -7.510 -14.610 1.393 1.00 98.06 164 GLU A O 1
ATOM 1319 N N . GLY A 1 165 ? -5.448 -13.914 1.960 1.00 98.31 165 GLY A N 1
ATOM 1320 C CA . GLY A 1 165 ? -5.727 -13.822 3.391 1.00 98.31 165 GLY A CA 1
ATOM 1321 C C . GLY A 1 165 ? -6.794 -12.786 3.735 1.00 98.31 165 GLY A C 1
ATOM 1322 O O . GLY A 1 165 ? -7.649 -13.023 4.585 1.00 98.31 165 GLY A O 1
ATOM 1323 N N . LEU A 1 166 ? -6.790 -11.651 3.034 1.00 98.19 166 LEU A N 1
ATOM 1324 C CA . LEU A 1 166 ? -7.797 -10.608 3.197 1.00 98.19 166 LEU A CA 1
ATOM 1325 C C . LEU A 1 166 ? -9.184 -11.078 2.748 1.00 98.19 166 LEU A C 1
ATOM 1327 O O . LEU A 1 166 ? -10.176 -10.619 3.299 1.00 98.19 166 LEU A O 1
ATOM 1331 N N . ASN A 1 167 ? -9.282 -11.992 1.776 1.00 97.75 167 ASN A N 1
ATOM 1332 C CA . ASN A 1 167 ? -10.566 -12.429 1.223 1.00 97.75 167 ASN A CA 1
ATOM 1333 C C . ASN A 1 167 ? -11.295 -13.501 2.051 1.00 97.75 167 ASN A C 1
ATOM 1335 O O . ASN A 1 167 ? -12.239 -14.124 1.554 1.00 97.75 167 ASN A O 1
ATOM 1339 N N . ILE A 1 168 ? -10.923 -13.710 3.316 1.00 95.38 168 ILE A N 1
ATOM 1340 C CA . ILE A 1 168 ? -11.773 -14.490 4.220 1.00 95.38 168 ILE A CA 1
ATOM 1341 C C . ILE A 1 168 ? -13.161 -13.842 4.313 1.00 95.38 168 ILE A C 1
ATOM 1343 O O . ILE A 1 168 ? -13.306 -12.619 4.264 1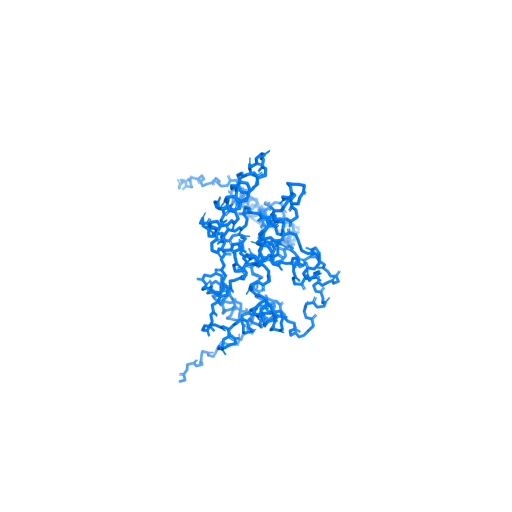.00 95.38 168 ILE A O 1
ATOM 1347 N N . PHE A 1 169 ? -14.204 -14.670 4.385 1.00 93.75 169 PHE A N 1
ATOM 1348 C CA . PHE A 1 169 ? -15.603 -14.219 4.356 1.00 93.75 169 PHE A CA 1
ATOM 1349 C C . PHE A 1 169 ? -15.958 -13.316 3.154 1.00 93.75 169 PHE A C 1
ATOM 1351 O O . PHE A 1 169 ? -16.878 -12.498 3.241 1.00 93.75 169 PHE A O 1
ATOM 1358 N N . GLN A 1 170 ? -15.241 -13.475 2.030 1.00 96.19 170 GLN A N 1
ATOM 1359 C CA . GLN A 1 170 ? -15.446 -12.731 0.780 1.00 96.19 170 GLN A CA 1
ATOM 1360 C C . GLN A 1 170 ? -15.276 -11.212 0.947 1.00 96.19 170 GLN A C 1
ATOM 1362 O O . GLN A 1 170 ? -15.926 -10.412 0.266 1.0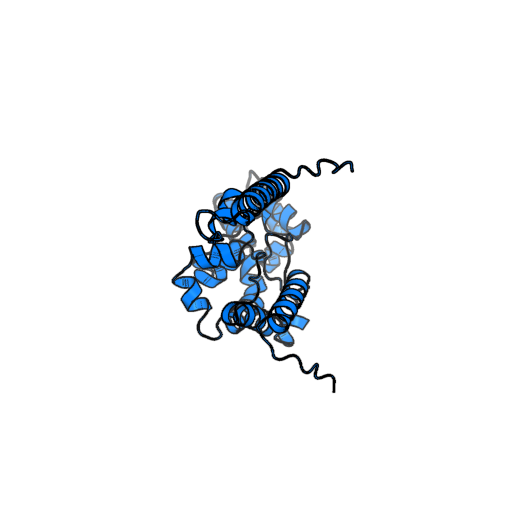0 96.19 170 GLN A O 1
ATOM 1367 N N . LEU A 1 171 ? -14.423 -10.785 1.885 1.00 96.88 171 LEU A N 1
ATOM 1368 C CA . LEU A 1 171 ? -14.243 -9.368 2.183 1.00 96.88 171 LEU A CA 1
ATOM 1369 C C . LEU A 1 171 ? -13.751 -8.575 0.966 1.00 96.88 171 LEU A C 1
ATOM 1371 O O . LEU A 1 171 ? -14.244 -7.476 0.735 1.00 96.88 171 LEU A O 1
ATOM 1375 N N . VAL A 1 172 ? -12.847 -9.124 0.148 1.00 97.06 172 VAL A N 1
ATOM 1376 C CA . VAL A 1 172 ? -12.360 -8.436 -1.061 1.00 97.06 172 VAL A CA 1
ATOM 1377 C C . VAL A 1 172 ? -13.486 -8.270 -2.079 1.00 97.06 172 VAL A C 1
ATOM 1379 O O . VAL A 1 172 ? -13.553 -7.248 -2.760 1.00 97.06 172 VAL A O 1
ATOM 1382 N N . ASP A 1 173 ? -14.408 -9.226 -2.171 1.00 96.56 173 ASP A N 1
ATOM 1383 C CA . ASP A 1 173 ? -15.572 -9.096 -3.048 1.00 96.56 173 ASP A CA 1
ATOM 1384 C C . ASP A 1 173 ? -16.541 -8.021 -2.537 1.00 96.56 173 ASP A C 1
ATOM 1386 O O . ASP A 1 173 ? -16.998 -7.190 -3.322 1.00 96.56 173 ASP A O 1
ATOM 1390 N N . LYS A 1 174 ? -16.741 -7.918 -1.217 1.00 96.94 174 LYS A N 1
ATOM 1391 C CA . LYS A 1 174 ? -17.480 -6.798 -0.607 1.00 96.94 174 LYS A CA 1
ATOM 1392 C C . LYS A 1 174 ? -16.784 -5.451 -0.817 1.00 96.94 174 LYS A C 1
ATOM 1394 O O . LYS A 1 174 ? -17.461 -4.474 -1.126 1.00 96.94 174 LYS A O 1
ATOM 1399 N N . MET A 1 175 ? -15.453 -5.397 -0.732 1.00 97.25 175 MET A N 1
ATOM 1400 C CA . MET A 1 175 ? -14.671 -4.190 -1.030 1.00 97.25 175 MET A CA 1
ATOM 1401 C C . MET A 1 175 ? -14.865 -3.718 -2.473 1.00 97.25 175 MET A C 1
ATOM 1403 O O . MET A 1 175 ? -14.836 -2.518 -2.728 1.00 97.25 175 MET A O 1
ATOM 1407 N N . LYS A 1 176 ? -15.083 -4.634 -3.427 1.00 96.62 176 LYS A N 1
ATOM 1408 C CA . LYS A 1 176 ? -15.396 -4.265 -4.816 1.00 96.62 176 LYS A CA 1
ATOM 1409 C C . LYS A 1 176 ? -16.784 -3.664 -4.984 1.00 96.62 176 LYS A C 1
ATOM 1411 O O . LYS A 1 176 ? -16.952 -2.848 -5.888 1.00 96.62 176 LYS A O 1
ATOM 1416 N N . VAL A 1 177 ? -17.743 -4.071 -4.156 1.00 97.25 177 VAL A N 1
ATOM 1417 C CA . VAL A 1 177 ? -19.115 -3.547 -4.174 1.00 97.25 177 VAL A CA 1
ATOM 1418 C C . VAL A 1 177 ? -19.181 -2.185 -3.475 1.00 97.25 177 VAL A C 1
ATOM 1420 O O . VAL A 1 177 ? -19.698 -1.237 -4.056 1.00 97.25 177 VAL A O 1
ATOM 1423 N N . PHE A 1 178 ? -18.589 -2.060 -2.284 1.00 96.44 178 PHE A N 1
ATOM 1424 C CA . PHE A 1 178 ? -18.640 -0.861 -1.429 1.00 96.44 178 PHE A CA 1
ATOM 1425 C C . PHE A 1 178 ? -17.297 -0.113 -1.417 1.00 96.44 178 PHE A C 1
ATOM 1427 O O . PHE A 1 178 ? -16.623 0.009 -0.390 1.00 96.44 178 PHE A O 1
ATOM 1434 N N . LYS A 1 179 ? -16.835 0.299 -2.604 1.00 95.62 179 LYS A N 1
ATOM 1435 C CA . LYS A 1 179 ? -15.455 0.780 -2.795 1.00 95.62 179 LYS A CA 1
ATOM 1436 C C . LYS A 1 179 ? -15.126 2.003 -1.944 1.00 95.62 179 LYS A C 1
ATOM 1438 O O . LYS A 1 179 ? -14.055 2.036 -1.346 1.00 95.62 179 LYS A O 1
ATOM 1443 N N . GLU A 1 180 ? -16.005 3.000 -1.899 1.00 94.56 180 GLU A N 1
ATOM 1444 C CA . GLU A 1 180 ? -15.710 4.266 -1.218 1.00 94.56 180 GLU A CA 1
ATOM 1445 C C . GLU A 1 180 ? -15.742 4.120 0.305 1.00 94.56 180 GLU A C 1
ATOM 1447 O O . GLU A 1 180 ? -14.871 4.651 0.993 1.00 94.56 180 GLU A O 1
ATOM 1452 N N . GLU A 1 181 ? -16.671 3.326 0.832 1.00 93.69 181 GLU A N 1
ATOM 1453 C CA . GLU A 1 181 ? -16.779 3.025 2.257 1.00 93.69 181 GLU A CA 1
ATOM 1454 C C . GLU A 1 181 ? -15.532 2.282 2.744 1.00 93.69 181 GLU A C 1
ATOM 1456 O O . GLU A 1 181 ? -14.889 2.686 3.715 1.00 93.69 181 GLU A O 1
ATOM 1461 N N . PHE A 1 182 ? -15.119 1.235 2.021 1.00 96.06 182 PHE A N 1
ATOM 1462 C CA . PHE A 1 182 ? -13.895 0.513 2.358 1.00 96.06 182 PHE A CA 1
ATOM 1463 C C . PHE A 1 182 ? -12.639 1.351 2.140 1.00 96.06 182 PHE A C 1
ATOM 1465 O O . PHE A 1 182 ? -11.664 1.172 2.867 1.00 96.06 182 PHE A O 1
ATOM 1472 N N . ARG A 1 183 ? -12.642 2.285 1.187 1.00 95.50 183 ARG A N 1
ATOM 1473 C CA . ARG A 1 183 ? -11.521 3.204 0.992 1.00 95.50 183 ARG A CA 1
ATOM 1474 C C . ARG A 1 183 ? -11.348 4.126 2.197 1.00 95.50 183 ARG A C 1
ATOM 1476 O O . ARG A 1 183 ? -10.224 4.270 2.662 1.00 95.50 183 ARG A O 1
ATOM 1483 N N . GLN A 1 184 ? -12.430 4.705 2.720 1.00 92.44 184 GLN A N 1
ATOM 1484 C CA . GLN A 1 184 ? -12.399 5.550 3.926 1.00 92.44 184 GLN A CA 1
ATOM 1485 C C . GLN A 1 184 ? -11.982 4.770 5.182 1.00 92.44 184 GLN A C 1
ATOM 1487 O O . GLN A 1 184 ? -11.350 5.323 6.081 1.00 92.44 184 GLN A O 1
ATOM 1492 N N . LEU A 1 185 ? -12.323 3.481 5.232 1.00 93.00 185 LEU A N 1
ATOM 1493 C CA . LEU A 1 185 ? -11.987 2.590 6.339 1.00 93.00 185 LEU A CA 1
ATOM 1494 C C . LEU A 1 185 ? -10.511 2.145 6.298 1.00 93.00 185 LEU A C 1
ATOM 1496 O O . LEU A 1 185 ? -9.825 2.116 7.319 1.00 93.00 185 LEU A O 1
ATOM 1500 N N . MET A 1 186 ? -10.014 1.774 5.116 1.00 95.94 186 MET A N 1
ATOM 1501 C CA . MET A 1 186 ? -8.708 1.129 4.950 1.00 95.94 186 MET A CA 1
ATOM 1502 C C . MET A 1 186 ? -7.559 2.118 4.738 1.00 95.94 186 MET A C 1
ATOM 1504 O O . MET A 1 186 ? -6.451 1.897 5.237 1.00 95.94 186 MET A O 1
ATOM 1508 N N . CYS A 1 187 ? -7.802 3.180 3.970 1.00 96.31 187 CYS A N 1
ATOM 1509 C CA . CYS A 1 187 ? -6.826 4.235 3.730 1.00 96.31 187 CYS A CA 1
ATOM 1510 C C . CYS A 1 187 ? -6.905 5.282 4.836 1.00 96.31 187 CYS A C 1
ATOM 1512 O O . CYS A 1 187 ? -7.973 5.519 5.400 1.00 96.31 187 CYS A O 1
ATOM 1514 N N . TYR A 1 188 ? -5.782 5.947 5.103 1.00 92.06 188 TYR A N 1
ATOM 1515 C CA . TYR A 1 188 ? -5.782 7.070 6.028 1.00 92.06 188 TYR A CA 1
ATOM 1516 C C . TYR A 1 188 ? -6.739 8.157 5.543 1.00 92.06 188 TYR A C 1
ATOM 1518 O O . TYR A 1 188 ? -6.646 8.634 4.405 1.00 92.06 188 TYR A O 1
ATOM 1526 N N . THR A 1 189 ? -7.638 8.566 6.430 1.00 82.38 189 THR A N 1
ATOM 1527 C CA . THR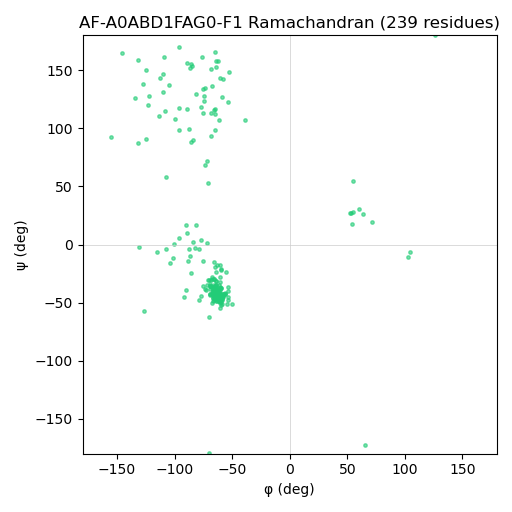 A 1 189 ? -8.480 9.738 6.232 1.00 82.38 189 THR A CA 1
ATOM 1528 C C . THR A 1 189 ? -8.235 10.685 7.393 1.00 82.38 189 THR A C 1
ATOM 1530 O O . THR A 1 189 ? -8.359 10.297 8.552 1.00 82.38 189 THR A O 1
ATOM 1533 N N . ASN A 1 190 ? -7.918 11.945 7.092 1.00 72.69 190 ASN A N 1
ATOM 1534 C CA . ASN A 1 190 ? -7.840 12.995 8.104 1.00 72.69 190 ASN A CA 1
ATOM 1535 C C . ASN A 1 190 ? -9.265 13.382 8.544 1.00 72.69 190 ASN A C 1
ATOM 1537 O O . ASN A 1 190 ? -9.781 14.443 8.196 1.00 72.69 190 ASN A O 1
ATOM 1541 N N . CYS A 1 191 ? -9.944 12.467 9.235 1.00 65.62 191 CYS A N 1
ATOM 1542 C CA . CYS A 1 191 ? -11.252 12.694 9.827 1.00 65.62 191 CYS A CA 1
ATOM 1543 C C . CYS A 1 191 ? -11.053 13.363 11.185 1.00 65.62 191 CYS A C 1
ATOM 1545 O O . CYS A 1 191 ? -10.926 12.701 12.213 1.00 65.62 191 CYS A O 1
ATOM 1547 N N . LYS A 1 192 ? -11.028 14.695 11.183 1.00 69.81 192 LYS A N 1
ATOM 1548 C CA . LYS A 1 192 ? -11.212 15.466 12.410 1.00 69.81 192 LYS A CA 1
ATOM 1549 C C . LYS A 1 192 ? -12.699 15.467 12.744 1.00 69.81 192 LYS A C 1
ATOM 1551 O O . LYS A 1 192 ? -13.501 15.939 11.941 1.00 69.81 192 LYS A O 1
ATOM 1556 N N . PHE A 1 193 ? -13.057 14.914 13.897 1.00 74.12 193 PHE A N 1
ATOM 1557 C CA . PHE A 1 193 ? -14.408 15.063 14.422 1.00 74.12 193 PHE A CA 1
ATOM 1558 C C . PHE A 1 193 ? -14.594 16.484 14.941 1.00 74.12 193 PHE A C 1
ATOM 1560 O O . PHE A 1 193 ? -13.738 16.992 15.663 1.00 74.12 193 PHE A O 1
ATOM 1567 N N . THR A 1 194 ? -15.718 17.102 14.593 1.00 86.12 194 THR A N 1
ATOM 1568 C CA . THR A 1 194 ? -16.119 18.382 15.178 1.00 86.12 194 THR A CA 1
ATOM 1569 C C . THR A 1 194 ? -16.857 18.155 16.495 1.00 86.12 194 THR A C 1
ATOM 1571 O O . THR A 1 194 ? -17.507 17.119 16.692 1.00 86.12 194 THR A O 1
ATOM 1574 N N . ALA A 1 195 ? -16.821 19.136 17.394 1.00 87.00 195 ALA A N 1
ATOM 1575 C CA . ALA A 1 195 ? -17.579 19.127 18.640 1.00 87.00 195 ALA A CA 1
ATOM 1576 C C . ALA A 1 195 ? -19.069 18.880 18.373 1.00 87.00 195 ALA A C 1
ATOM 1578 O O . ALA A 1 195 ? -19.717 18.102 19.070 1.00 87.00 195 ALA A O 1
ATOM 1579 N N . SER A 1 196 ? -19.597 19.485 17.304 1.00 87.44 196 SER A N 1
ATOM 1580 C CA . SER A 1 196 ? -20.982 19.306 16.861 1.00 87.44 196 SER A CA 1
ATOM 1581 C C . SER A 1 196 ? -21.282 17.865 16.434 1.00 87.44 196 SER A C 1
ATOM 1583 O O . SER A 1 196 ? -22.306 17.303 16.831 1.00 87.44 196 SER A O 1
ATOM 1585 N N . GLN A 1 197 ? -20.374 17.229 15.683 1.00 86.69 197 GLN A N 1
ATOM 1586 C CA . GLN A 1 197 ? -20.524 15.827 15.289 1.00 86.69 197 GLN A CA 1
ATOM 1587 C C . GLN A 1 197 ? -20.573 14.914 16.513 1.00 86.69 197 GLN A C 1
ATOM 1589 O O . GLN A 1 197 ? -21.499 14.111 16.616 1.00 86.69 197 GLN A O 1
ATOM 1594 N N . ILE A 1 198 ? -19.646 15.072 17.463 1.00 87.12 198 ILE A N 1
ATOM 1595 C CA . ILE A 1 198 ? -19.637 14.271 18.695 1.00 87.12 198 ILE A CA 1
ATOM 1596 C C . ILE A 1 198 ? -20.899 14.542 19.513 1.00 87.12 198 ILE A C 1
ATOM 1598 O O . ILE A 1 198 ? -21.572 13.599 19.916 1.00 87.12 198 ILE A O 1
ATOM 1602 N N . TYR A 1 199 ? -21.271 15.809 19.704 1.00 89.81 199 TYR A N 1
ATOM 1603 C CA . TYR A 1 199 ? -22.471 16.186 20.448 1.00 89.81 199 TYR A CA 1
ATOM 1604 C C . TYR A 1 199 ? -23.736 15.530 19.872 1.00 89.81 199 TYR A C 1
ATOM 1606 O O . TYR A 1 199 ? -24.563 15.014 20.624 1.00 89.81 199 TYR A O 1
ATOM 1614 N N . SER A 1 200 ? -23.861 15.482 18.540 1.00 90.12 200 SER A N 1
ATOM 1615 C CA . SER A 1 200 ? -25.010 14.878 17.852 1.00 90.12 200 SER A CA 1
ATOM 1616 C C . SER A 1 200 ? -25.155 13.365 18.069 1.00 90.12 200 SER A C 1
ATOM 1618 O O . SER A 1 200 ? -26.251 12.830 17.901 1.00 90.12 200 SER A O 1
ATOM 1620 N N . MET A 1 201 ? -24.086 12.674 18.487 1.00 89.88 201 MET A N 1
ATOM 1621 C CA . MET A 1 201 ? -24.116 11.236 18.777 1.00 89.88 201 MET A CA 1
ATOM 1622 C C . MET A 1 201 ? -24.803 10.907 20.111 1.00 89.88 201 MET A C 1
ATOM 1624 O O . MET A 1 201 ? -25.145 9.749 20.350 1.00 89.88 201 MET A O 1
ATOM 1628 N N . PHE A 1 202 ? -25.030 11.897 20.984 1.00 88.69 202 PHE A N 1
ATOM 1629 C CA . PHE A 1 202 ? -25.623 11.679 22.302 1.00 88.69 202 PHE A CA 1
ATOM 1630 C C . PHE A 1 202 ? -27.079 12.135 22.35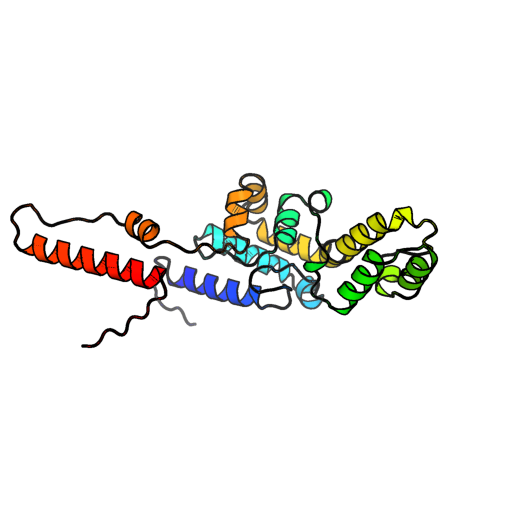9 1.00 88.69 202 PHE A C 1
ATOM 1632 O O . PHE A 1 202 ? -27.445 13.232 21.939 1.00 88.69 202 PHE A O 1
ATOM 1639 N N . LYS A 1 203 ? -27.919 11.309 22.990 1.00 89.19 203 LYS A N 1
ATOM 1640 C CA . LYS A 1 203 ? -29.295 11.671 23.338 1.00 89.19 203 LYS A CA 1
ATOM 1641 C C . LYS A 1 203 ? -29.368 12.079 24.804 1.00 89.19 203 LYS A C 1
ATOM 1643 O O . LYS A 1 203 ? -29.303 11.234 25.695 1.00 89.19 203 LYS A O 1
ATOM 1648 N N . ILE A 1 204 ? -29.550 13.371 25.047 1.00 88.38 204 ILE A N 1
ATOM 1649 C CA . ILE A 1 204 ? -29.637 13.925 26.400 1.00 88.38 204 ILE A CA 1
ATOM 1650 C C . ILE A 1 204 ? -30.996 13.568 27.001 1.00 88.38 204 ILE A C 1
ATOM 1652 O O . ILE A 1 204 ? -32.042 13.813 26.396 1.00 88.38 204 ILE A O 1
ATOM 1656 N N . LYS A 1 205 ? -30.980 12.991 28.202 1.00 87.62 205 LYS A N 1
ATOM 1657 C CA . LYS A 1 205 ? -32.179 12.695 28.987 1.00 87.62 205 LYS A CA 1
ATOM 1658 C C . LYS A 1 205 ? -32.167 13.568 30.234 1.00 87.62 205 LYS A C 1
ATOM 1660 O O . LYS A 1 205 ? -31.330 13.368 31.105 1.00 87.62 205 LYS A O 1
ATOM 1665 N N . PHE A 1 206 ? -33.075 14.533 30.285 1.00 85.56 206 PHE A N 1
ATOM 1666 C CA . PHE A 1 206 ? -33.251 15.399 31.448 1.00 85.56 206 PHE A CA 1
ATOM 1667 C C . PHE A 1 206 ? -34.183 14.764 32.477 1.00 85.56 206 PHE A C 1
ATOM 1669 O O . PHE A 1 206 ? -35.072 13.986 32.120 1.00 85.56 206 PHE A O 1
ATOM 1676 N N . SER A 1 207 ? -34.020 15.171 33.734 1.00 86.75 207 SER A N 1
ATOM 1677 C CA . SER A 1 207 ? -35.038 14.987 34.765 1.00 86.75 207 SER A CA 1
ATOM 1678 C C . SER A 1 207 ? -36.328 15.745 34.411 1.00 86.75 207 SER A C 1
ATOM 1680 O O . SER A 1 207 ? -36.324 16.713 33.640 1.00 86.75 207 SER A O 1
ATOM 1682 N N . GLU A 1 208 ? -37.448 15.312 34.993 1.00 84.56 208 GLU A N 1
ATOM 1683 C CA . GLU A 1 208 ? -38.770 15.905 34.764 1.00 84.56 208 GLU A CA 1
ATOM 1684 C C . GLU A 1 208 ? -38.797 17.430 34.992 1.00 84.56 208 GLU A C 1
ATOM 1686 O O . GLU A 1 208 ? -38.064 17.999 35.809 1.00 84.56 208 GLU A O 1
ATOM 1691 N N . THR A 1 209 ? -39.658 18.117 34.236 1.00 73.25 209 THR A N 1
ATOM 1692 C CA . THR A 1 209 ? -39.955 19.551 34.389 1.00 73.25 209 THR A CA 1
ATOM 1693 C C . THR A 1 209 ? -40.372 19.867 35.828 1.00 73.25 209 THR A C 1
ATOM 1695 O O . THR A 1 209 ? -41.344 19.305 36.316 1.00 73.25 209 THR A O 1
ATOM 1698 N N . GLY A 1 210 ? -39.658 20.784 36.491 1.00 70.44 210 GLY A N 1
ATOM 1699 C CA . GLY A 1 210 ? -39.931 21.200 37.876 1.00 70.44 210 GLY A CA 1
ATOM 1700 C C . GLY A 1 210 ? -38.969 20.630 38.924 1.00 70.44 210 GLY A C 1
ATOM 1701 O O . GLY A 1 210 ? -38.997 21.056 40.074 1.00 70.44 210 GLY A O 1
ATOM 1702 N N . ASN A 1 211 ? -38.072 19.717 38.542 1.00 73.44 211 ASN A N 1
ATOM 1703 C CA . ASN A 1 211 ? -37.037 19.215 39.441 1.00 73.44 211 ASN A CA 1
ATOM 1704 C C . ASN A 1 211 ? -35.839 20.184 39.511 1.00 73.44 211 ASN A C 1
ATOM 1706 O O . ASN A 1 211 ? -35.257 20.529 38.480 1.00 73.44 211 ASN A O 1
ATOM 1710 N N . ASN A 1 212 ? -35.398 20.545 40.722 1.00 76.06 212 ASN A N 1
ATOM 1711 C CA . ASN A 1 212 ? -34.199 21.370 40.953 1.00 76.06 212 ASN A CA 1
ATOM 1712 C C . ASN A 1 212 ? -32.928 20.790 40.299 1.00 76.06 212 ASN A C 1
ATOM 1714 O O . ASN A 1 212 ? -32.003 21.533 39.966 1.00 76.06 212 ASN A O 1
ATOM 1718 N N . LYS A 1 213 ? -32.895 19.472 40.053 1.00 79.88 213 LYS A N 1
ATOM 1719 C CA . LYS A 1 213 ? -31.806 18.791 39.335 1.00 79.88 213 LYS A CA 1
ATOM 1720 C C . LYS A 1 213 ? -31.622 19.292 37.903 1.00 79.88 213 LYS A C 1
ATOM 1722 O O . LYS A 1 213 ? -30.501 19.285 37.405 1.00 79.88 213 LYS A O 1
ATOM 1727 N N . ARG A 1 214 ? -32.674 19.799 37.255 1.00 80.12 214 ARG A N 1
ATOM 1728 C CA . ARG A 1 214 ? -32.625 20.191 35.841 1.00 80.12 214 ARG A CA 1
ATOM 1729 C C . ARG A 1 214 ? -31.737 21.408 35.571 1.00 80.12 214 ARG A C 1
ATOM 1731 O O . ARG A 1 214 ? -31.109 21.488 34.514 1.00 80.12 214 ARG A O 1
ATOM 1738 N N . ASN A 1 215 ? -31.625 22.323 36.535 1.00 81.62 215 ASN A N 1
ATOM 1739 C CA . ASN A 1 215 ? -30.692 23.451 36.447 1.00 81.62 215 ASN A CA 1
ATOM 1740 C C . ASN A 1 215 ? -29.235 22.968 36.495 1.00 81.62 215 ASN A C 1
ATOM 1742 O O . ASN A 1 215 ? -28.398 23.440 35.726 1.00 81.62 215 ASN A O 1
ATOM 1746 N N . VAL A 1 216 ? -28.946 21.985 37.352 1.00 85.56 216 VAL A N 1
ATOM 1747 C CA . VAL A 1 216 ? -27.617 21.366 37.455 1.00 85.56 216 VAL A CA 1
ATOM 1748 C C . VAL A 1 216 ? -27.289 20.583 36.181 1.00 85.56 216 VAL A C 1
ATOM 1750 O O . VAL A 1 216 ? -26.216 20.770 35.615 1.00 85.56 216 VAL A O 1
ATOM 1753 N N . GLU A 1 217 ? -28.228 19.784 35.671 1.00 88.25 217 GLU A N 1
ATOM 1754 C CA . GLU A 1 217 ? -28.084 19.036 34.411 1.00 88.25 217 GLU A CA 1
ATOM 1755 C C . GLU A 1 217 ? -27.818 19.956 33.213 1.00 88.25 217 GLU A C 1
ATOM 1757 O O . GLU A 1 217 ? -26.941 19.677 32.398 1.00 88.25 217 GLU A O 1
ATOM 1762 N N . SER A 1 218 ? -28.528 21.085 33.124 1.00 86.19 218 SER A N 1
ATOM 1763 C CA . SER A 1 218 ? -28.324 22.069 32.052 1.00 86.19 218 SER A CA 1
ATOM 1764 C C . SER A 1 218 ? -26.929 22.696 32.116 1.00 86.19 218 SER A C 1
ATOM 1766 O O . SER A 1 218 ? -26.298 22.906 31.080 1.00 86.19 218 SER A O 1
ATOM 1768 N N . LYS A 1 219 ? -26.416 22.942 33.329 1.00 89.06 219 LYS A N 1
ATOM 1769 C CA . LYS A 1 219 ? -25.061 23.463 33.540 1.00 89.06 219 LYS A CA 1
ATOM 1770 C C . LYS A 1 219 ? -23.987 22.434 33.170 1.00 89.06 219 LYS A C 1
ATOM 1772 O O . LYS A 1 219 ? -23.038 22.785 32.478 1.00 89.06 219 LYS A O 1
ATOM 1777 N N . ILE A 1 220 ? -24.167 21.168 33.558 1.00 90.38 220 ILE A N 1
ATOM 1778 C CA . ILE A 1 220 ? -23.288 20.055 33.149 1.00 90.38 220 ILE A CA 1
ATOM 1779 C C . ILE A 1 220 ? -23.254 19.938 31.624 1.00 90.38 220 ILE A C 1
ATOM 1781 O O . ILE A 1 220 ? -22.185 19.783 31.041 1.00 90.38 220 ILE A O 1
ATOM 1785 N N . LEU A 1 221 ? -24.412 20.058 30.969 1.00 90.94 221 LEU A N 1
ATOM 1786 C CA . LEU A 1 221 ? -24.485 19.998 29.516 1.00 90.94 221 LEU A CA 1
ATOM 1787 C C . LEU A 1 221 ? -23.737 21.156 28.842 1.00 90.94 221 LEU A C 1
ATOM 1789 O O . LEU A 1 221 ? -23.098 20.934 27.817 1.00 90.94 221 LEU A O 1
ATOM 1793 N N . SER A 1 222 ? -23.805 22.367 29.406 1.00 89.19 222 SER A N 1
ATOM 1794 C CA . SER A 1 222 ? -23.005 23.502 28.929 1.00 89.19 222 SER A CA 1
ATOM 1795 C C . SER A 1 222 ? -21.515 23.189 29.021 1.00 89.19 222 SER A C 1
ATOM 1797 O O . SER A 1 222 ? -20.833 23.239 28.007 1.00 89.19 222 SER A O 1
ATOM 1799 N N . PHE A 1 223 ? -21.039 22.751 30.191 1.00 92.12 223 PHE A N 1
ATOM 1800 C CA . PHE A 1 223 ? -19.626 22.409 30.376 1.00 92.12 223 PHE A CA 1
ATOM 1801 C C . PHE A 1 223 ? -19.154 21.285 29.456 1.00 92.12 223 PHE A C 1
ATOM 1803 O O . PHE A 1 223 ? -18.030 21.318 28.971 1.00 92.12 223 PHE A O 1
ATOM 1810 N N . TRP A 1 224 ? -20.004 20.295 29.182 1.00 91.94 224 TRP A N 1
ATOM 1811 C CA . TRP A 1 224 ? -19.673 19.248 28.223 1.00 91.94 224 TRP A CA 1
ATOM 1812 C C . TRP A 1 224 ? -19.550 19.788 26.792 1.00 91.94 224 TRP A C 1
ATOM 1814 O O . TRP A 1 224 ? -18.620 19.409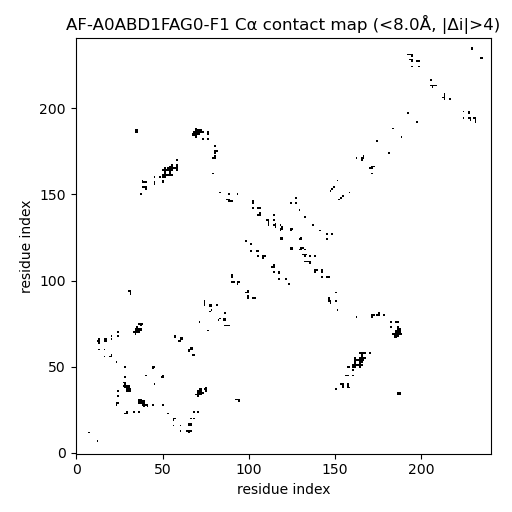 26.086 1.00 91.94 224 TRP A O 1
ATOM 1824 N N . LYS A 1 225 ? -20.434 20.701 26.363 1.00 90.44 225 LYS A N 1
ATOM 1825 C CA . LYS A 1 225 ? -20.305 21.374 25.058 1.00 90.44 225 LYS A CA 1
ATOM 1826 C C . LYS A 1 225 ? -19.021 22.193 24.969 1.00 90.44 225 LYS A C 1
ATOM 1828 O O . LYS A 1 225 ? -18.330 22.087 23.961 1.00 90.44 225 LYS A O 1
ATOM 1833 N N . ASP A 1 226 ? -18.711 22.955 26.014 1.00 91.12 226 ASP A N 1
ATOM 1834 C CA . ASP A 1 226 ? -17.494 23.769 26.088 1.00 91.12 226 ASP A CA 1
ATOM 1835 C C . ASP A 1 226 ? -16.251 22.869 25.996 1.00 91.12 226 ASP A C 1
ATOM 1837 O O . ASP A 1 226 ? -15.393 23.086 25.149 1.00 91.12 226 ASP A O 1
ATOM 1841 N N . TYR A 1 227 ? -16.226 21.760 26.745 1.00 90.38 227 TYR A N 1
ATOM 1842 C CA . TYR A 1 227 ? -15.160 20.758 26.666 1.00 90.38 227 TYR A CA 1
ATOM 1843 C C . TYR A 1 227 ? -14.984 20.171 25.256 1.00 90.38 227 TYR A C 1
ATOM 1845 O O . TYR A 1 227 ? -13.856 19.998 24.793 1.00 90.38 227 TYR A O 1
ATOM 1853 N N . LEU A 1 228 ? -16.081 19.853 24.557 1.00 90.38 228 LEU A N 1
ATOM 1854 C CA . LEU A 1 228 ? -16.007 19.348 23.184 1.00 90.38 228 LEU A CA 1
ATOM 1855 C C . LEU A 1 228 ? -15.422 20.396 22.223 1.00 90.38 228 LEU A C 1
ATOM 1857 O O . LEU A 1 228 ? -14.622 20.035 21.361 1.00 90.38 228 LEU A O 1
ATOM 1861 N N . LEU A 1 229 ? -15.799 21.670 22.376 1.00 89.50 229 LEU A N 1
ATOM 1862 C CA . LEU A 1 229 ? -15.265 22.781 21.579 1.00 89.50 229 LEU A CA 1
ATOM 1863 C C . LEU A 1 229 ? -13.773 23.012 21.852 1.00 89.50 229 LEU A C 1
ATOM 1865 O O . LEU A 1 229 ? -13.002 23.188 20.907 1.00 89.50 229 LEU A O 1
ATOM 1869 N N . ASP A 1 230 ? -13.351 22.937 23.114 1.00 87.75 230 ASP A N 1
ATOM 1870 C CA . ASP A 1 230 ? -11.943 23.061 23.505 1.00 87.75 230 ASP A CA 1
ATOM 1871 C C . ASP A 1 230 ? -11.090 21.942 22.884 1.00 87.75 230 ASP A C 1
ATOM 1873 O O . ASP A 1 230 ? -10.005 22.197 22.347 1.00 87.75 230 ASP A O 1
ATOM 1877 N N . CYS A 1 231 ? -11.615 20.709 22.893 1.00 84.00 231 CYS A N 1
ATOM 1878 C CA . CYS A 1 231 ? -10.987 19.543 22.267 1.00 84.00 231 CYS A CA 1
ATOM 1879 C C . CYS A 1 231 ? -10.869 19.682 20.738 1.00 84.00 231 CYS A C 1
ATOM 1881 O O . CYS A 1 231 ? -9.891 19.213 20.159 1.00 84.00 231 CYS A O 1
ATOM 1883 N N . GLU A 1 232 ? -11.840 20.321 20.077 1.00 85.88 232 GLU A N 1
ATOM 1884 C CA . GLU A 1 232 ? -11.793 20.600 18.635 1.00 85.88 232 GLU A CA 1
ATOM 1885 C C . GLU A 1 232 ? -10.783 21.711 18.289 1.00 85.88 232 GLU A C 1
ATOM 1887 O O . GLU A 1 232 ? -10.068 21.616 17.288 1.00 85.88 232 GLU A O 1
ATOM 1892 N N . GLY A 1 233 ? -10.701 22.757 19.115 1.00 76.06 233 GLY A N 1
ATOM 1893 C CA . GLY A 1 233 ? -9.877 23.939 18.858 1.00 76.06 233 GLY A CA 1
ATOM 1894 C C . GLY A 1 233 ? -8.391 23.817 19.225 1.00 76.06 233 GLY A C 1
ATOM 1895 O O . GLY A 1 233 ? -7.643 24.761 18.975 1.00 76.06 233 GLY A O 1
ATOM 1896 N N . ASN A 1 234 ? -7.937 22.692 19.801 1.00 61.69 234 ASN A N 1
ATOM 1897 C CA . ASN A 1 234 ? -6.611 22.558 20.437 1.00 61.69 234 ASN A CA 1
ATOM 1898 C C . ASN A 1 234 ? -6.332 23.659 21.487 1.00 61.69 234 ASN A C 1
ATOM 1900 O O . ASN A 1 234 ? -5.175 24.003 21.748 1.00 61.69 234 ASN A O 1
ATOM 1904 N N . TYR A 1 235 ? -7.371 24.226 22.106 1.00 50.69 235 TYR A N 1
ATOM 1905 C CA . TYR A 1 235 ? -7.203 25.203 23.174 1.00 50.69 235 TYR A CA 1
ATOM 1906 C C . TYR A 1 235 ? -7.041 24.453 24.493 1.00 50.69 235 TYR A C 1
ATOM 1908 O O . TYR A 1 235 ? -7.993 24.238 25.233 1.00 50.69 235 TYR A O 1
ATOM 1916 N N . THR A 1 236 ? -5.809 24.085 24.846 1.00 44.56 236 THR A N 1
ATOM 1917 C CA . THR A 1 236 ? -5.477 23.902 26.265 1.00 44.56 236 THR A CA 1
ATOM 1918 C C . THR A 1 236 ? -5.416 25.283 26.913 1.00 44.56 236 THR A C 1
ATOM 1920 O O . THR A 1 236 ? -4.340 25.809 27.203 1.00 44.56 236 THR A O 1
ATOM 1923 N N . SER A 1 237 ? -6.568 25.925 27.099 1.00 41.31 237 SER A N 1
ATOM 1924 C CA . SER A 1 237 ? -6.676 27.035 28.035 1.00 41.31 237 SER A CA 1
ATOM 1925 C C . SER A 1 237 ? -6.432 26.466 29.424 1.00 41.31 237 SER A C 1
ATOM 1927 O O . SER A 1 237 ? -7.212 25.662 29.924 1.00 41.31 237 SER A O 1
ATOM 1929 N N . ASN A 1 238 ? -5.304 26.864 30.015 1.00 41.97 238 ASN A N 1
ATOM 1930 C CA . ASN A 1 238 ? -4.974 26.655 31.418 1.00 41.97 238 ASN A CA 1
ATOM 1931 C C . ASN A 1 238 ? -6.221 26.853 32.287 1.00 41.97 238 ASN A C 1
ATOM 1933 O O . ASN A 1 238 ? -6.643 27.990 32.509 1.00 41.97 238 ASN A O 1
ATOM 1937 N N . ILE A 1 239 ? -6.776 25.757 32.803 1.00 38.09 239 ILE A N 1
ATOM 1938 C CA . ILE A 1 239 ? -7.744 25.811 33.892 1.00 38.09 239 ILE A CA 1
ATOM 1939 C C . ILE A 1 239 ? -6.945 26.275 35.113 1.00 38.09 239 ILE A C 1
ATOM 1941 O O . ILE A 1 239 ? -6.265 25.491 35.772 1.00 38.09 239 ILE A O 1
ATOM 1945 N N . ARG A 1 240 ? -6.931 27.591 35.348 1.00 35.91 240 ARG A N 1
ATOM 1946 C CA . ARG A 1 240 ? -6.527 28.163 36.632 1.00 35.91 240 ARG A CA 1
ATOM 1947 C C . ARG A 1 240 ? -7.674 27.919 37.610 1.00 35.91 240 ARG A C 1
ATOM 1949 O O . ARG A 1 240 ? -8.808 28.286 37.309 1.00 35.91 240 ARG A O 1
ATOM 1956 N N . ASN A 1 241 ? -7.326 27.259 38.714 1.00 36.22 241 ASN A N 1
ATOM 1957 C CA . ASN A 1 241 ? -8.145 27.057 39.912 1.00 36.22 241 ASN A CA 1
ATOM 1958 C C . ASN A 1 241 ? -8.782 28.355 40.412 1.00 36.22 241 ASN A C 1
ATOM 1960 O O . ASN A 1 241 ? -8.086 29.397 40.354 1.00 36.22 241 ASN A O 1
#